Protein AF-A0A258M804-F1 (afdb_monomer)

Radius of gyration: 23.55 Å; Cα contacts (8 Å, |Δi|>4): 384; chains: 1; bounding box: 64×44×64 Å

Structure (mmCIF, N/CA/C/O backbone):
data_AF-A0A258M804-F1
#
_entry.id   AF-A0A258M804-F1
#
loop_
_atom_site.group_PDB
_atom_site.id
_atom_site.type_symbol
_atom_site.label_atom_id
_atom_site.label_alt_id
_atom_site.label_comp_id
_atom_site.label_asym_id
_atom_site.label_entity_id
_atom_site.label_seq_id
_atom_site.pdbx_PDB_ins_code
_atom_site.Cartn_x
_atom_site.Cartn_y
_atom_site.Cartn_z
_atom_site.occupancy
_atom_site.B_iso_or_equiv
_atom_site.auth_seq_id
_atom_site.auth_comp_id
_atom_site.auth_asym_id
_atom_site.auth_atom_id
_atom_site.pdbx_PDB_model_num
ATOM 1 N N . PRO A 1 1 ? 36.172 -17.011 -16.227 1.00 70.62 1 PRO A N 1
ATOM 2 C CA . PRO A 1 1 ? 35.802 -16.188 -17.405 1.00 70.62 1 PRO A CA 1
ATOM 3 C C . PRO A 1 1 ? 34.881 -16.950 -18.377 1.00 70.62 1 PRO A C 1
ATOM 5 O O . PRO A 1 1 ? 35.083 -18.141 -18.606 1.00 70.62 1 PRO A O 1
ATOM 8 N N . LEU A 1 2 ? 33.833 -16.292 -18.890 1.00 78.75 2 LEU A N 1
ATOM 9 C CA . LEU A 1 2 ? 32.865 -16.892 -19.831 1.00 78.75 2 LEU A CA 1
ATOM 10 C C . LEU A 1 2 ? 33.308 -16.763 -21.294 1.00 78.75 2 LEU A C 1
ATOM 12 O O . LEU A 1 2 ? 32.930 -17.583 -22.127 1.00 78.75 2 LEU A O 1
ATOM 16 N N . LEU A 1 3 ? 34.153 -15.772 -21.580 1.00 80.81 3 LEU A N 1
ATOM 17 C CA . LEU A 1 3 ? 34.817 -15.588 -22.860 1.00 80.81 3 LEU A CA 1
ATOM 18 C C . LEU A 1 3 ? 36.334 -15.568 -22.667 1.00 80.81 3 LEU A C 1
ATOM 20 O O . LEU A 1 3 ? 36.838 -15.046 -21.673 1.00 80.81 3 LEU A O 1
ATOM 24 N N . GLU A 1 4 ? 37.040 -16.116 -23.644 1.00 81.50 4 GLU A N 1
ATOM 25 C CA . GLU A 1 4 ? 38.475 -15.960 -23.841 1.00 81.50 4 GLU A CA 1
ATOM 26 C C . GLU A 1 4 ? 38.698 -15.051 -25.046 1.00 81.50 4 GLU A C 1
ATOM 28 O O . GLU A 1 4 ? 38.210 -15.317 -26.149 1.00 81.50 4 GLU A O 1
ATOM 33 N N . THR A 1 5 ? 39.421 -13.956 -24.831 1.00 73.31 5 THR A N 1
ATOM 34 C CA . THR A 1 5 ? 39.842 -13.056 -25.901 1.00 73.31 5 THR A CA 1
ATOM 35 C C . THR A 1 5 ? 41.160 -13.556 -26.485 1.00 73.31 5 THR A C 1
ATOM 37 O O . THR A 1 5 ? 42.104 -13.873 -25.761 1.00 73.31 5 THR A O 1
ATOM 40 N N . ARG A 1 6 ? 41.256 -13.629 -27.815 1.00 64.56 6 ARG A N 1
ATOM 41 C CA . ARG A 1 6 ? 42.550 -13.754 -28.497 1.00 64.56 6 ARG A CA 1
ATOM 42 C C . ARG A 1 6 ? 43.093 -12.362 -28.805 1.00 64.56 6 ARG A C 1
ATOM 44 O O . ARG A 1 6 ? 42.366 -11.533 -29.348 1.00 64.56 6 ARG A O 1
ATOM 51 N N . ALA A 1 7 ? 44.376 -12.128 -28.521 1.00 55.88 7 ALA A N 1
ATOM 52 C CA .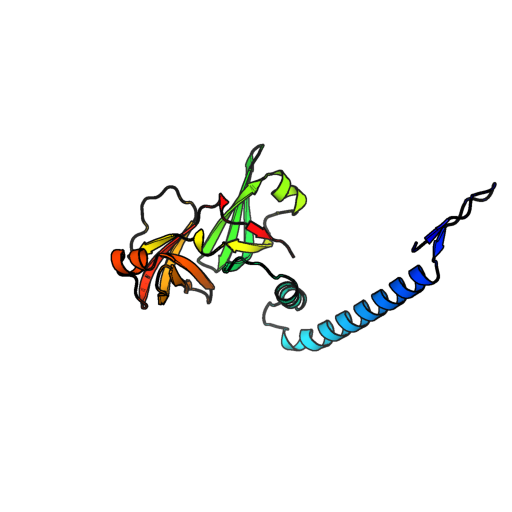 ALA A 1 7 ? 45.074 -10.931 -28.987 1.00 55.88 7 ALA A CA 1
ATOM 53 C C . ALA A 1 7 ? 44.998 -10.861 -30.526 1.00 55.88 7 ALA A C 1
ATOM 55 O O . ALA A 1 7 ? 45.346 -11.819 -31.220 1.00 55.88 7 ALA A O 1
ATOM 56 N N . GLY A 1 8 ? 44.460 -9.759 -31.051 1.00 55.19 8 GLY A N 1
ATOM 57 C CA . GLY A 1 8 ? 44.155 -9.602 -32.472 1.00 55.19 8 GLY A CA 1
ATOM 58 C C . GLY A 1 8 ? 45.381 -9.255 -33.312 1.00 55.19 8 GLY A C 1
ATOM 59 O O . GLY A 1 8 ? 46.036 -8.248 -33.066 1.00 55.19 8 GLY A O 1
ATOM 60 N N . GLY A 1 9 ? 45.658 -10.066 -34.337 1.00 65.62 9 GLY A N 1
ATOM 61 C CA . GLY A 1 9 ? 46.481 -9.668 -35.486 1.00 65.62 9 GLY A CA 1
ATOM 62 C C . GLY A 1 9 ? 45.644 -8.968 -36.570 1.00 65.62 9 GLY A C 1
ATOM 63 O O . GLY A 1 9 ? 44.465 -8.693 -36.356 1.00 65.62 9 GLY A O 1
ATOM 64 N N . LYS A 1 10 ? 46.225 -8.747 -37.763 1.00 51.91 10 LYS A N 1
ATOM 65 C CA . LYS A 1 10 ? 45.652 -8.011 -38.924 1.00 51.91 10 LYS A CA 1
ATOM 66 C C . LYS A 1 10 ? 44.220 -8.392 -39.378 1.00 51.91 10 LYS A C 1
ATOM 68 O O . LYS A 1 10 ? 43.669 -7.684 -40.209 1.00 51.91 10 LYS A O 1
ATOM 73 N N . ALA A 1 11 ? 43.618 -9.461 -38.850 1.00 52.88 11 ALA A N 1
ATOM 74 C CA . ALA A 1 11 ? 42.259 -9.923 -39.162 1.00 52.88 11 ALA A CA 1
ATOM 75 C C . ALA A 1 11 ? 41.252 -9.818 -37.986 1.00 52.88 11 ALA A C 1
ATOM 77 O O . ALA A 1 11 ? 40.152 -10.353 -38.080 1.00 52.88 11 ALA A O 1
ATOM 78 N N . GLY A 1 12 ? 41.603 -9.129 -36.892 1.00 51.53 12 GLY A N 1
ATOM 79 C CA . GLY A 1 12 ? 40.717 -8.897 -35.743 1.00 51.53 12 GLY A CA 1
ATOM 80 C C . GLY A 1 12 ? 40.843 -9.954 -34.637 1.00 51.53 12 GLY A C 1
ATOM 81 O O . GLY A 1 12 ? 40.970 -11.152 -34.889 1.00 51.53 12 GLY A O 1
ATOM 82 N N . GLY A 1 13 ? 40.846 -9.503 -33.379 1.00 56.16 13 GLY A N 1
ATOM 83 C CA . GLY A 1 13 ? 40.863 -10.374 -32.201 1.00 56.16 13 GLY A CA 1
ATOM 84 C C . GLY A 1 13 ? 39.464 -10.901 -31.903 1.00 56.16 13 GLY A C 1
ATOM 85 O O . GLY A 1 13 ? 38.594 -10.143 -31.491 1.00 56.16 13 GLY A O 1
ATOM 86 N N . GLY A 1 14 ? 39.232 -12.193 -32.136 1.00 74.38 14 GLY A N 1
ATOM 87 C CA . GLY A 1 14 ? 37.960 -12.842 -31.818 1.00 74.38 14 GLY A CA 1
ATOM 88 C C . GLY A 1 14 ? 37.870 -13.250 -30.346 1.00 74.38 14 GLY A C 1
ATOM 89 O O . GLY A 1 14 ? 38.854 -13.708 -29.760 1.00 74.38 14 GLY A O 1
ATOM 90 N N . ALA A 1 15 ? 36.676 -13.136 -29.768 1.00 76.75 15 ALA A N 1
ATOM 91 C CA . ALA A 1 15 ? 36.348 -13.743 -28.484 1.00 76.75 15 ALA A CA 1
ATOM 92 C C . ALA A 1 15 ? 35.692 -15.112 -28.718 1.00 76.75 15 ALA A C 1
ATOM 94 O O . ALA A 1 15 ? 34.815 -15.249 -29.572 1.00 76.75 15 ALA A O 1
ATOM 95 N N . ARG A 1 16 ? 36.122 -16.139 -27.982 1.00 81.69 16 ARG A N 1
ATOM 96 C CA . ARG A 1 16 ? 35.494 -17.468 -27.994 1.00 81.69 16 ARG A CA 1
ATOM 97 C C . ARG A 1 16 ? 34.898 -17.770 -26.632 1.00 81.69 16 ARG A C 1
ATOM 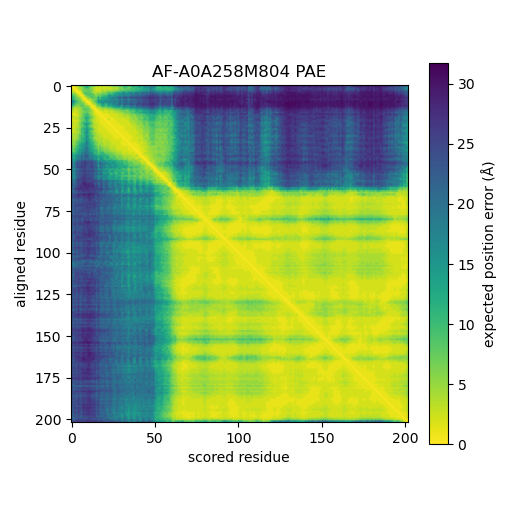99 O O . ARG A 1 16 ? 35.456 -17.392 -25.607 1.00 81.69 16 ARG A O 1
ATOM 106 N N . LEU A 1 17 ? 33.764 -18.463 -26.627 1.00 85.31 17 LEU A N 1
ATOM 107 C CA . LEU A 1 17 ? 33.172 -18.962 -25.392 1.00 85.31 17 LEU A CA 1
ATOM 108 C C . LEU A 1 17 ? 34.097 -19.995 -24.761 1.00 85.31 17 LEU A C 1
ATOM 110 O O . LEU A 1 17 ? 34.574 -20.910 -25.434 1.00 85.31 17 LEU A O 1
ATOM 114 N N . THR A 1 18 ? 34.306 -19.863 -23.458 1.00 90.12 18 THR A N 1
ATOM 115 C CA . THR A 1 18 ? 34.981 -20.904 -22.689 1.00 90.12 18 THR A CA 1
ATOM 116 C C . THR A 1 18 ? 34.044 -22.102 -22.517 1.00 90.12 18 THR A C 1
ATOM 118 O O . THR A 1 18 ? 32.820 -21.954 -22.625 1.00 90.12 18 THR A O 1
ATOM 121 N N . PRO A 1 19 ? 34.562 -23.290 -22.164 1.00 88.81 19 PRO A N 1
ATOM 122 C CA . PRO A 1 19 ? 33.718 -24.422 -21.781 1.00 88.81 19 PRO A CA 1
ATOM 123 C C . PRO A 1 19 ? 32.725 -24.072 -20.660 1.00 88.81 19 PRO A C 1
ATOM 125 O O . PRO A 1 19 ? 31.609 -24.581 -20.619 1.00 88.81 19 PRO A O 1
ATOM 128 N N . THR A 1 20 ? 33.102 -23.161 -19.758 1.00 86.50 20 THR A N 1
ATOM 129 C CA . THR A 1 20 ? 32.199 -22.625 -18.731 1.00 86.50 20 THR A CA 1
ATOM 130 C C . THR A 1 20 ? 31.109 -21.739 -19.340 1.00 86.50 20 THR A C 1
ATOM 132 O O . THR A 1 20 ? 29.948 -21.902 -18.978 1.00 86.50 20 THR A O 1
ATOM 135 N N . GLY A 1 21 ? 31.445 -20.867 -20.299 1.00 86.88 21 GLY A N 1
ATOM 136 C CA . GLY A 1 21 ? 30.467 -20.076 -21.057 1.00 86.88 21 GLY A CA 1
ATOM 137 C C . GLY A 1 21 ? 29.442 -20.943 -21.793 1.00 86.88 21 GLY A C 1
ATOM 138 O O . GLY A 1 21 ? 28.244 -20.688 -21.711 1.00 86.88 21 GLY A O 1
ATOM 139 N N . GLN A 1 22 ? 29.893 -22.029 -22.423 1.00 90.00 22 GLN A N 1
ATOM 140 C CA . GLN A 1 22 ? 29.010 -22.992 -23.088 1.00 90.00 22 GLN A CA 1
ATOM 141 C C . GLN A 1 22 ? 28.055 -23.690 -22.106 1.00 90.00 22 GLN A C 1
ATOM 143 O O . GLN A 1 22 ? 26.869 -23.823 -22.401 1.00 90.00 22 GLN A O 1
ATOM 148 N N . ARG A 1 23 ? 28.535 -24.092 -20.918 1.00 88.50 23 ARG A N 1
ATOM 149 C CA . ARG A 1 23 ? 27.677 -24.698 -19.881 1.00 88.50 23 ARG A CA 1
ATOM 150 C C . ARG A 1 23 ? 26.613 -23.735 -19.357 1.00 88.50 23 ARG A C 1
ATOM 152 O O . ARG A 1 23 ? 25.488 -24.167 -19.127 1.00 88.50 23 ARG A O 1
ATOM 159 N N . VAL A 1 24 ? 26.947 -22.455 -19.186 1.00 86.38 24 VAL A N 1
ATOM 160 C CA . VAL A 1 24 ? 25.985 -21.429 -18.747 1.00 86.38 24 VAL A CA 1
ATOM 161 C C . VAL A 1 24 ? 24.890 -21.229 -19.793 1.00 86.38 24 VAL A C 1
ATOM 163 O O . VAL A 1 24 ? 23.716 -21.242 -19.438 1.00 86.38 24 VAL A O 1
ATOM 166 N N . ILE A 1 25 ? 25.250 -21.130 -21.076 1.00 88.31 25 ILE A N 1
ATOM 167 C CA . ILE A 1 25 ? 24.271 -21.010 -22.168 1.00 88.31 25 ILE A CA 1
ATOM 168 C C . ILE A 1 25 ? 23.358 -22.239 -22.217 1.00 88.31 25 ILE A C 1
ATOM 170 O O . ILE A 1 25 ? 22.143 -22.095 -22.308 1.00 88.31 25 ILE A O 1
ATOM 174 N N . ALA A 1 26 ? 23.919 -23.446 -22.101 1.00 88.19 26 ALA A N 1
ATOM 175 C CA . ALA A 1 26 ? 23.130 -24.676 -22.096 1.00 88.19 26 ALA A CA 1
ATOM 176 C C . ALA A 1 26 ? 22.164 -24.748 -20.899 1.00 88.19 26 ALA A C 1
ATOM 178 O O . ALA A 1 26 ? 21.020 -25.174 -21.050 1.00 88.19 26 ALA A O 1
ATOM 179 N N . ALA A 1 27 ? 22.605 -24.313 -19.715 1.00 85.31 27 ALA A N 1
ATOM 180 C CA . ALA A 1 27 ? 21.751 -24.231 -18.534 1.00 85.31 27 ALA A CA 1
ATOM 181 C C . ALA A 1 27 ? 20.622 -23.201 -18.711 1.00 85.31 27 ALA A C 1
ATOM 183 O O . ALA A 1 27 ? 19.477 -23.500 -18.375 1.00 85.31 27 ALA A O 1
ATOM 184 N N . PHE A 1 28 ? 20.927 -22.030 -19.279 1.00 83.44 28 PHE A N 1
ATOM 185 C CA . PHE A 1 28 ? 19.943 -20.979 -19.538 1.00 83.44 28 PHE A CA 1
ATOM 186 C C . PHE A 1 28 ? 18.888 -21.425 -20.557 1.00 83.44 28 PHE A C 1
ATOM 188 O O . PHE A 1 28 ? 17.700 -21.377 -20.258 1.00 83.44 28 PHE A O 1
ATOM 195 N N . ALA A 1 29 ? 19.312 -21.990 -21.691 1.00 84.88 29 ALA A N 1
ATOM 196 C CA . ALA A 1 29 ? 18.404 -22.519 -22.710 1.00 84.88 29 ALA A CA 1
ATOM 197 C C . ALA A 1 29 ? 17.482 -23.623 -22.157 1.00 84.88 29 ALA A C 1
ATOM 199 O O . ALA A 1 29 ? 16.308 -23.719 -22.520 1.00 84.88 29 ALA A O 1
ATOM 200 N N . ARG A 1 30 ? 17.993 -24.456 -21.239 1.00 87.62 30 ARG A N 1
ATOM 201 C CA . ARG A 1 30 ? 17.180 -25.476 -20.567 1.00 87.62 30 ARG A CA 1
ATOM 202 C C . ARG A 1 30 ? 16.132 -24.841 -19.656 1.00 87.62 30 ARG A C 1
ATOM 204 O O . ARG A 1 30 ? 14.975 -25.249 -19.712 1.00 87.62 30 ARG A O 1
ATOM 211 N N . LEU A 1 31 ? 16.511 -23.838 -18.866 1.00 83.44 31 LEU A N 1
ATOM 212 C CA . LEU A 1 31 ? 15.582 -23.104 -18.009 1.00 83.44 31 LEU A CA 1
ATOM 213 C C . LEU A 1 31 ? 14.480 -22.409 -18.826 1.00 83.44 31 LEU A C 1
ATOM 215 O O . LEU A 1 31 ? 13.307 -22.557 -18.489 1.00 83.44 31 LEU A O 1
ATOM 219 N N . GLU A 1 32 ? 14.832 -21.741 -19.930 1.00 77.56 32 GLU A N 1
ATOM 220 C CA . GLU A 1 32 ? 13.865 -21.117 -20.848 1.00 77.56 32 GLU A CA 1
ATOM 221 C C . GLU A 1 32 ? 12.857 -22.135 -21.391 1.00 77.56 32 GLU A C 1
ATOM 223 O O . GLU A 1 32 ? 11.652 -21.878 -21.411 1.00 77.56 32 GLU A O 1
ATOM 228 N N . SER A 1 33 ? 13.332 -23.320 -21.789 1.00 86.00 33 SER A N 1
ATOM 229 C CA . SER A 1 33 ? 12.464 -24.367 -22.331 1.00 86.00 33 SER A CA 1
ATOM 230 C C . SER A 1 33 ? 11.455 -24.896 -21.305 1.00 86.00 33 SER A C 1
ATOM 232 O O . SER A 1 33 ? 10.294 -25.135 -21.649 1.00 86.00 33 SER A O 1
ATOM 234 N N . GLU A 1 34 ? 11.873 -25.025 -20.042 1.00 84.75 34 GLU A N 1
ATOM 235 C CA . GLU A 1 34 ? 11.020 -25.497 -18.950 1.00 84.75 34 GLU A CA 1
ATOM 236 C C . GLU A 1 34 ? 10.020 -24.418 -18.521 1.00 84.75 34 GLU A C 1
ATOM 238 O O . GLU A 1 34 ? 8.834 -24.710 -18.369 1.00 84.75 34 GLU A O 1
ATOM 243 N N . MET A 1 35 ? 10.450 -23.154 -18.422 1.00 74.81 35 MET A N 1
ATOM 244 C CA . MET A 1 35 ? 9.547 -22.027 -18.157 1.00 74.81 35 MET A CA 1
ATOM 245 C C . MET A 1 35 ? 8.486 -21.894 -19.253 1.00 74.81 35 MET A C 1
ATOM 247 O O . MET A 1 35 ? 7.299 -21.801 -18.949 1.00 74.81 35 MET A O 1
ATOM 251 N N . ALA A 1 36 ? 8.879 -21.964 -20.529 1.00 79.75 36 ALA A N 1
ATOM 252 C CA . ALA A 1 36 ? 7.942 -21.892 -21.649 1.00 79.75 36 ALA A CA 1
ATOM 253 C C . ALA A 1 36 ? 6.938 -23.057 -21.649 1.00 79.75 36 ALA A C 1
ATOM 255 O O . ALA A 1 36 ? 5.790 -22.897 -22.064 1.00 79.75 36 ALA A O 1
ATOM 256 N N . ARG A 1 37 ? 7.358 -24.242 -21.191 1.00 83.94 37 ARG A N 1
ATOM 257 C CA . ARG A 1 37 ? 6.475 -25.405 -21.051 1.00 83.94 37 ARG A CA 1
ATOM 258 C C . ARG A 1 37 ? 5.464 -25.213 -19.923 1.00 83.94 37 ARG A C 1
ATOM 260 O O . ARG A 1 37 ? 4.292 -25.505 -20.134 1.00 83.94 37 ARG A O 1
ATOM 267 N N . LEU A 1 38 ? 5.908 -24.701 -18.776 1.00 80.50 38 LEU A N 1
ATOM 268 C CA . LEU A 1 38 ? 5.050 -24.361 -17.641 1.00 80.50 38 LEU A CA 1
ATOM 269 C C . LEU A 1 38 ? 4.006 -23.309 -18.017 1.00 80.50 38 LEU A C 1
ATOM 271 O O . LEU A 1 38 ? 2.826 -23.530 -17.775 1.00 80.50 38 LEU A O 1
ATOM 275 N N . VAL A 1 39 ? 4.412 -22.215 -18.669 1.00 77.00 39 VAL A N 1
ATOM 276 C CA . VAL A 1 39 ? 3.481 -21.159 -19.104 1.00 77.00 39 VAL A CA 1
ATOM 277 C C . VAL A 1 39 ? 2.392 -21.734 -20.009 1.00 77.00 39 VAL A C 1
ATOM 279 O O . VAL A 1 39 ? 1.215 -21.580 -19.700 1.00 77.00 39 VAL A O 1
ATOM 282 N N . ARG A 1 40 ? 2.765 -22.487 -21.055 1.00 80.56 40 ARG A N 1
ATOM 283 C CA . ARG A 1 40 ? 1.795 -23.118 -21.971 1.00 80.56 40 ARG A CA 1
ATOM 284 C C . ARG A 1 40 ? 0.858 -24.116 -21.291 1.00 80.56 40 ARG A C 1
ATOM 286 O O . ARG A 1 40 ? -0.233 -24.349 -21.795 1.00 80.56 40 ARG A O 1
ATOM 293 N N . ALA A 1 41 ? 1.290 -24.747 -20.201 1.00 80.06 41 ALA A N 1
ATOM 294 C CA . ALA A 1 41 ? 0.462 -25.703 -19.473 1.00 80.06 41 ALA A CA 1
ATOM 295 C C . ALA A 1 41 ? -0.622 -25.015 -18.629 1.00 80.06 41 ALA A C 1
ATOM 297 O O . ALA A 1 41 ? -1.683 -25.595 -18.442 1.00 80.06 41 ALA A O 1
ATOM 298 N N . VAL A 1 42 ? -0.360 -23.801 -18.134 1.00 76.88 42 VAL A N 1
ATOM 299 C CA . VAL A 1 42 ? -1.266 -23.064 -17.232 1.00 76.88 42 VAL A CA 1
ATOM 300 C C . VAL A 1 42 ? -2.118 -22.030 -17.988 1.00 76.88 42 VAL A C 1
ATOM 302 O O . VAL A 1 42 ? -3.209 -21.680 -17.552 1.00 76.88 42 VAL A O 1
ATOM 305 N N . GLU A 1 43 ? -1.656 -21.558 -19.148 1.00 73.94 43 GLU A N 1
ATOM 306 C CA . GLU A 1 43 ? -2.354 -20.582 -19.996 1.00 73.94 43 GLU A CA 1
ATOM 307 C C . GLU A 1 43 ? -3.822 -20.942 -20.335 1.00 73.94 43 GLU A C 1
ATOM 309 O O . GLU A 1 43 ? -4.663 -20.046 -20.242 1.00 73.94 43 GLU A O 1
ATOM 314 N N . PRO A 1 44 ? -4.192 -22.206 -20.646 1.00 76.31 44 PRO A N 1
ATOM 315 C CA . PRO A 1 44 ? -5.581 -22.572 -20.943 1.00 76.31 44 PRO A CA 1
ATOM 316 C C . PRO A 1 44 ? -6.528 -22.391 -19.752 1.00 76.31 44 PRO A C 1
ATOM 318 O O . PRO A 1 44 ? -7.663 -21.962 -19.937 1.00 76.31 44 PRO A O 1
ATOM 321 N N . ASP A 1 45 ? -6.050 -22.674 -18.539 1.00 73.75 45 ASP A N 1
ATOM 322 C CA . ASP A 1 45 ? -6.847 -22.590 -17.309 1.00 73.75 45 ASP A CA 1
ATOM 323 C C . ASP A 1 45 ? -7.011 -21.139 -16.830 1.00 73.75 45 ASP A C 1
ATOM 325 O O . ASP A 1 45 ? -7.946 -20.809 -16.101 1.00 73.75 45 ASP A O 1
ATOM 329 N N . LEU A 1 46 ? -6.104 -20.253 -17.248 1.00 67.00 46 LEU A N 1
ATOM 330 C CA . LEU A 1 46 ? -6.148 -18.820 -16.951 1.00 67.00 46 LEU A CA 1
ATOM 331 C C . LEU A 1 46 ? -6.907 -18.014 -18.011 1.00 67.00 46 LEU A C 1
ATOM 333 O O . LEU A 1 46 ? -7.284 -16.862 -17.754 1.00 67.00 46 LEU A O 1
ATOM 337 N N . ALA A 1 47 ? -7.155 -18.595 -19.185 1.00 62.38 47 ALA A N 1
ATOM 338 C CA . ALA A 1 47 ? -7.891 -17.947 -20.258 1.00 62.38 47 ALA A CA 1
ATOM 339 C C . ALA A 1 47 ? -9.298 -17.537 -19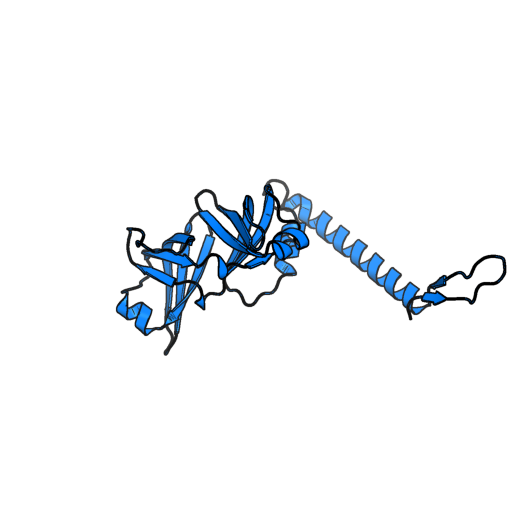.779 1.00 62.38 47 ALA A C 1
ATOM 341 O O . ALA A 1 47 ? -10.090 -18.354 -19.321 1.00 62.38 47 ALA A O 1
ATOM 342 N N . GLY A 1 48 ? -9.608 -16.240 -19.871 1.00 62.50 48 GLY A N 1
ATOM 343 C CA . GLY A 1 48 ? -10.894 -15.670 -19.438 1.00 62.50 48 GLY A CA 1
ATOM 344 C C . GLY A 1 48 ? -10.912 -15.078 -18.024 1.00 62.50 48 GLY A C 1
ATOM 345 O O . GLY A 1 48 ? -11.870 -14.397 -17.675 1.00 62.50 48 GLY A O 1
ATOM 346 N N . THR A 1 49 ? -9.848 -15.252 -17.233 1.00 62.72 49 THR A N 1
ATOM 347 C CA . THR A 1 49 ? -9.734 -14.646 -15.888 1.00 62.72 49 THR A CA 1
ATOM 348 C C . THR A 1 49 ? -9.140 -13.232 -15.898 1.00 62.72 49 THR A C 1
ATOM 350 O O . THR A 1 49 ? -9.180 -12.538 -14.886 1.00 62.72 49 THR A O 1
ATOM 353 N N . GLY A 1 50 ? -8.558 -12.801 -17.025 1.00 63.19 50 GLY A N 1
ATOM 354 C CA . GLY A 1 50 ? -7.796 -11.549 -17.124 1.00 63.19 50 GLY A CA 1
ATOM 355 C C . GLY A 1 50 ? -6.411 -11.604 -16.463 1.00 63.19 50 GLY A C 1
ATOM 356 O O . GLY A 1 50 ? -5.703 -10.601 -16.442 1.00 63.19 50 GLY A O 1
ATOM 357 N N . ILE A 1 51 ? -6.002 -12.764 -15.936 1.00 61.69 51 ILE A N 1
ATOM 358 C CA . ILE A 1 51 ? -4.721 -12.955 -15.254 1.00 61.69 51 ILE A CA 1
ATOM 359 C C . ILE A 1 51 ? -3.695 -13.497 -16.253 1.00 61.69 51 ILE A C 1
ATOM 361 O O . ILE A 1 51 ? -3.822 -14.616 -16.746 1.00 61.69 51 ILE A O 1
ATOM 365 N N . SER A 1 52 ? -2.645 -12.721 -16.528 1.00 65.44 52 SER A N 1
ATOM 366 C CA . SER A 1 52 ? -1.498 -13.217 -17.296 1.00 65.44 52 SER A CA 1
ATOM 367 C C . SER A 1 52 ? -0.694 -14.227 -16.461 1.00 65.44 52 SER A C 1
ATOM 369 O O . SER A 1 52 ? -0.380 -13.927 -15.303 1.00 65.44 52 SER A O 1
ATOM 371 N N . PRO A 1 53 ? -0.279 -15.380 -17.023 1.00 62.34 53 PRO A N 1
ATOM 372 C CA . PRO A 1 53 ? 0.617 -16.321 -16.349 1.00 62.34 53 PRO A CA 1
ATOM 373 C C . PRO A 1 53 ? 1.905 -15.659 -15.832 1.00 62.34 53 PRO A C 1
ATOM 375 O O . PRO A 1 53 ? 2.406 -16.015 -14.767 1.00 62.34 53 PRO A O 1
ATOM 378 N N . LEU A 1 54 ? 2.412 -14.642 -16.538 1.00 60.91 54 LEU A N 1
ATOM 379 C CA . LEU A 1 54 ? 3.594 -13.882 -16.121 1.00 60.91 54 LEU A CA 1
ATOM 380 C C . LEU A 1 54 ? 3.346 -13.074 -14.835 1.00 60.91 54 LEU A C 1
ATOM 382 O O . LEU A 1 54 ? 4.218 -13.030 -13.969 1.00 60.91 54 LEU A O 1
ATOM 386 N N . ASN A 1 55 ? 2.137 -12.533 -14.647 1.00 61.28 55 ASN A N 1
ATOM 387 C CA . ASN A 1 55 ? 1.761 -11.792 -13.434 1.00 61.28 55 ASN A CA 1
ATOM 388 C C . ASN A 1 55 ? 1.642 -12.718 -12.207 1.00 61.28 55 ASN A C 1
ATOM 390 O O . ASN A 1 55 ? 1.827 -12.288 -11.067 1.00 61.28 55 ASN A O 1
ATOM 394 N N . LEU A 1 56 ? 1.345 -14.006 -12.417 1.00 62.34 56 LEU A N 1
ATOM 395 C CA . LEU A 1 56 ? 1.392 -15.017 -11.353 1.00 62.34 56 LEU A CA 1
ATOM 396 C C . LEU A 1 56 ? 2.834 -15.365 -10.978 1.00 62.34 56 LEU A C 1
ATOM 398 O O . LEU A 1 56 ? 3.149 -15.502 -9.795 1.00 62.34 56 LEU A O 1
ATOM 402 N N . MET A 1 57 ? 3.722 -15.458 -11.972 1.00 60.84 57 MET A N 1
ATOM 403 C CA . MET A 1 57 ? 5.144 -15.717 -11.743 1.00 60.84 57 MET A CA 1
ATOM 404 C C . MET A 1 57 ? 5.830 -14.568 -10.996 1.00 60.84 57 MET A C 1
ATOM 406 O O . MET A 1 57 ? 6.623 -14.832 -10.091 1.00 60.84 57 MET A O 1
ATOM 410 N N . SER A 1 58 ? 5.498 -13.307 -11.296 1.00 56.06 58 SER A N 1
ATOM 411 C CA . SER A 1 58 ? 6.063 -12.156 -10.574 1.00 56.06 58 SER A CA 1
ATOM 412 C C . SER A 1 58 ? 5.674 -12.147 -9.091 1.00 56.06 58 SER A C 1
ATOM 414 O O . SER A 1 58 ? 6.513 -11.878 -8.230 1.00 56.06 58 SER A O 1
ATOM 416 N N . GLY A 1 59 ? 4.450 -12.583 -8.761 1.00 56.66 59 GLY A N 1
ATOM 417 C CA . GLY A 1 59 ? 4.018 -12.790 -7.371 1.00 56.66 59 GLY A CA 1
ATOM 418 C C . GLY A 1 59 ? 4.821 -13.868 -6.630 1.00 56.66 59 GLY A C 1
ATOM 419 O O . GLY A 1 59 ? 4.922 -13.828 -5.407 1.00 56.66 59 GLY A O 1
ATOM 420 N N . PHE A 1 60 ? 5.424 -14.806 -7.365 1.00 54.69 60 PHE A N 1
ATOM 421 C CA . PHE A 1 60 ? 6.276 -15.866 -6.822 1.00 54.69 60 PHE A CA 1
ATOM 422 C C . PHE A 1 60 ? 7.737 -15.426 -6.632 1.00 54.69 60 PHE A C 1
ATOM 424 O O . PHE A 1 60 ? 8.430 -15.924 -5.741 1.00 54.69 60 PHE A O 1
ATOM 431 N N . LEU A 1 61 ? 8.213 -14.505 -7.474 1.00 59.59 61 LEU A N 1
ATOM 432 C CA . LEU A 1 61 ? 9.599 -14.027 -7.477 1.00 59.59 61 LEU A CA 1
ATOM 433 C C . LEU A 1 61 ? 9.824 -12.852 -6.518 1.00 59.59 61 LEU A C 1
ATOM 435 O O . LEU A 1 61 ? 10.935 -12.676 -6.016 1.00 59.59 61 LEU A O 1
ATOM 439 N N . MET A 1 62 ? 8.780 -12.079 -6.211 1.00 64.75 62 MET A N 1
ATOM 440 C CA . MET A 1 62 ? 8.896 -10.913 -5.346 1.00 64.75 62 MET A CA 1
ATOM 441 C C . MET A 1 62 ? 8.637 -11.258 -3.872 1.00 64.75 62 MET A C 1
ATOM 443 O O . MET A 1 62 ? 7.505 -11.460 -3.439 1.00 64.75 62 MET A O 1
ATOM 447 N N . LYS A 1 63 ? 9.703 -11.272 -3.065 1.00 69.69 63 LYS A N 1
ATOM 448 C CA . LYS A 1 63 ? 9.617 -11.368 -1.599 1.00 69.69 63 LYS A CA 1
ATOM 449 C C . LYS A 1 63 ? 10.015 -10.037 -0.983 1.00 69.69 63 LYS A C 1
ATOM 451 O O . LYS A 1 63 ? 11.152 -9.601 -1.137 1.00 69.69 63 LYS A O 1
ATOM 456 N N . THR A 1 64 ? 9.101 -9.406 -0.254 1.00 82.06 64 THR A N 1
ATOM 457 C CA . THR A 1 64 ? 9.386 -8.163 0.472 1.00 82.06 64 THR A CA 1
ATOM 458 C C . THR A 1 64 ? 8.991 -8.286 1.938 1.00 82.06 64 THR A C 1
ATOM 460 O O . THR A 1 64 ? 8.195 -9.143 2.313 1.00 82.06 64 THR A O 1
ATOM 463 N N . SER A 1 65 ? 9.555 -7.420 2.783 1.00 83.69 65 SER A N 1
ATOM 464 C CA . SER A 1 65 ? 9.129 -7.306 4.186 1.00 83.69 65 SER A CA 1
ATOM 465 C C . SER A 1 65 ? 7.902 -6.405 4.372 1.00 83.69 65 SER A C 1
ATOM 467 O O . SER A 1 65 ? 7.430 -6.236 5.501 1.00 83.69 65 SER A O 1
ATOM 469 N N . ALA A 1 66 ? 7.409 -5.781 3.297 1.00 85.25 66 ALA A N 1
ATOM 470 C CA . ALA A 1 66 ? 6.173 -5.021 3.334 1.00 85.25 66 ALA A CA 1
ATOM 471 C C . ALA A 1 66 ? 5.004 -6.006 3.425 1.00 85.25 66 ALA A C 1
ATOM 473 O O . ALA A 1 66 ? 4.907 -6.953 2.650 1.00 85.25 66 ALA A O 1
ATOM 474 N N . ARG A 1 67 ? 4.126 -5.795 4.408 1.00 89.50 67 ARG A N 1
ATOM 475 C CA . ARG A 1 67 ? 2.932 -6.632 4.597 1.00 89.50 67 ARG A CA 1
ATOM 476 C C . ARG A 1 67 ? 1.846 -6.324 3.577 1.00 89.50 67 ARG A C 1
ATOM 478 O O . ARG A 1 67 ? 1.023 -7.184 3.297 1.00 89.50 67 ARG A O 1
ATOM 485 N N . ASN A 1 68 ? 1.869 -5.113 3.032 1.00 94.12 68 ASN A N 1
ATOM 486 C CA . ASN A 1 68 ? 0.920 -4.663 2.036 1.00 94.12 68 ASN A CA 1
ATOM 487 C C . ASN A 1 68 ? 1.616 -4.668 0.683 1.00 94.12 68 ASN A C 1
ATOM 489 O O . ASN A 1 68 ? 2.587 -3.935 0.499 1.00 94.12 68 ASN A O 1
ATOM 493 N N . ALA A 1 69 ? 1.116 -5.499 -0.225 1.00 93.44 69 ALA A N 1
ATOM 494 C CA . ALA A 1 69 ? 1.518 -5.552 -1.621 1.00 93.44 69 ALA A CA 1
ATOM 495 C C . ALA A 1 69 ? 0.243 -5.574 -2.468 1.00 93.44 69 ALA A C 1
ATOM 497 O O . ALA A 1 69 ? -0.431 -6.599 -2.571 1.00 93.44 69 ALA A O 1
ATOM 498 N N . LEU A 1 70 ? -0.127 -4.415 -3.007 1.00 93.12 70 LEU A N 1
ATOM 499 C CA . LEU A 1 70 ? -1.372 -4.219 -3.741 1.00 93.12 70 LEU A CA 1
ATOM 500 C C . LEU A 1 70 ? -1.038 -3.972 -5.206 1.00 93.12 70 LEU A C 1
ATOM 502 O O . LEU A 1 70 ? -0.387 -2.987 -5.544 1.00 93.12 70 LEU A O 1
ATOM 506 N N . ARG A 1 71 ? -1.472 -4.882 -6.076 1.00 92.25 71 ARG A N 1
ATOM 507 C CA . ARG A 1 71 ? -1.350 -4.702 -7.524 1.00 92.25 71 ARG A CA 1
ATOM 508 C C . ARG A 1 71 ? -2.350 -3.660 -8.001 1.00 92.25 71 ARG A C 1
ATOM 510 O O . ARG A 1 71 ? -3.481 -3.628 -7.514 1.00 92.25 71 ARG A O 1
ATOM 517 N N . GLY A 1 72 ? -1.931 -2.853 -8.960 1.00 93.69 72 GLY A N 1
ATOM 518 C CA . GLY A 1 72 ? -2.792 -1.886 -9.611 1.00 93.69 72 GLY A CA 1
ATOM 519 C C . GLY A 1 72 ? -2.156 -1.293 -10.855 1.00 93.69 72 GLY A C 1
ATOM 520 O O . GLY A 1 72 ? -1.000 -1.556 -11.179 1.00 93.69 72 GLY A O 1
ATOM 521 N N . THR 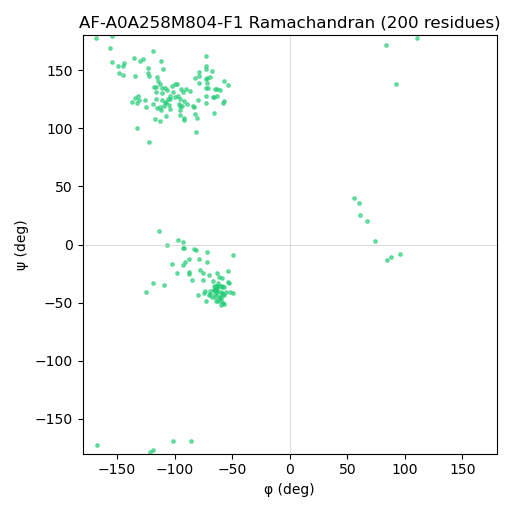A 1 73 ? -2.918 -0.437 -11.516 1.00 96.50 73 THR A N 1
ATOM 522 C CA . THR A 1 73 ? -2.492 0.240 -12.739 1.00 96.50 73 THR A CA 1
ATOM 523 C C . THR A 1 73 ? -2.231 1.708 -12.437 1.00 96.50 73 THR A C 1
ATOM 525 O O . THR A 1 73 ? -3.028 2.377 -11.771 1.00 96.50 73 THR A O 1
ATOM 528 N N . ILE A 1 74 ? -1.121 2.242 -12.938 1.00 98.31 74 ILE A N 1
ATOM 529 C CA . ILE A 1 74 ? -0.829 3.672 -12.858 1.00 98.31 74 ILE A CA 1
ATOM 530 C C . ILE A 1 74 ? -1.847 4.420 -13.721 1.00 98.31 74 ILE A C 1
ATOM 532 O O . ILE A 1 74 ? -2.014 4.122 -14.899 1.00 98.31 74 ILE A O 1
ATOM 536 N N . THR A 1 75 ? -2.527 5.406 -13.151 1.00 98.25 75 THR A N 1
ATOM 537 C CA . THR A 1 75 ? -3.575 6.180 -13.841 1.00 98.25 75 THR A CA 1
ATOM 538 C C . THR A 1 75 ? -3.137 7.604 -14.147 1.00 98.25 75 THR A C 1
ATOM 540 O O . THR A 1 75 ? -3.482 8.141 -15.197 1.00 98.25 75 THR A O 1
ATOM 543 N N . HIS A 1 76 ? -2.348 8.206 -13.260 1.00 98.25 76 HIS A N 1
ATOM 544 C CA . HIS A 1 76 ? -1.885 9.579 -13.390 1.00 98.25 76 HIS A CA 1
ATOM 545 C C . HIS A 1 76 ? -0.498 9.748 -12.770 1.00 98.25 76 HIS A C 1
ATOM 547 O O . HIS A 1 76 ? -0.171 9.074 -11.792 1.00 98.25 76 HIS A O 1
ATOM 553 N N . ILE A 1 77 ? 0.306 10.643 -13.346 1.00 98.19 77 ILE A N 1
ATOM 554 C CA . ILE A 1 77 ? 1.605 11.051 -12.810 1.00 98.19 77 ILE A CA 1
ATOM 555 C C . ILE A 1 77 ? 1.713 12.569 -12.941 1.00 98.19 77 ILE A C 1
ATOM 557 O O . ILE A 1 77 ? 1.654 13.095 -14.053 1.00 98.19 77 ILE A O 1
ATOM 561 N N . GLU A 1 78 ? 1.928 13.246 -11.820 1.00 97.62 78 GLU A N 1
ATOM 562 C CA . GLU A 1 78 ? 2.308 14.656 -11.762 1.00 97.62 78 GLU A CA 1
ATOM 563 C C . GLU A 1 78 ? 3.754 14.740 -11.268 1.00 97.62 78 GLU A C 1
ATOM 565 O O . GLU A 1 78 ? 4.137 14.021 -10.351 1.00 97.62 78 GLU A O 1
ATOM 570 N N . SER A 1 79 ? 4.606 15.558 -11.888 1.00 96.50 79 SER A N 1
ATOM 571 C CA . SER A 1 79 ? 6.021 15.609 -11.501 1.00 96.50 79 SER A CA 1
ATOM 572 C C . SER A 1 79 ? 6.620 17.005 -11.609 1.00 96.50 79 SER A C 1
ATOM 574 O O . SER A 1 79 ? 6.330 17.745 -12.547 1.00 96.50 79 SER A O 1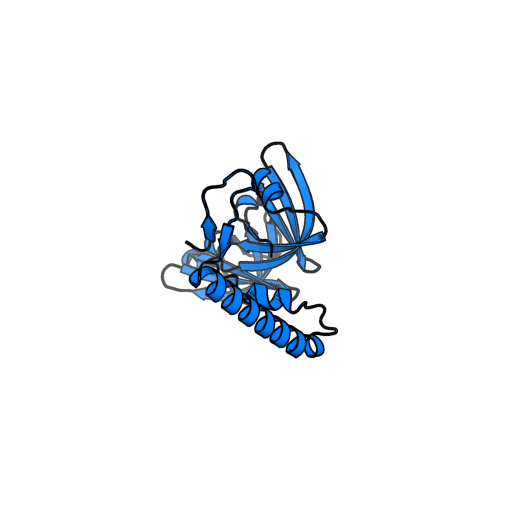
ATOM 576 N N . ASP A 1 80 ? 7.542 17.315 -10.700 1.00 94.75 80 ASP A N 1
ATOM 577 C CA . ASP A 1 80 ? 8.376 18.522 -10.681 1.00 94.75 80 ASP A CA 1
ATOM 578 C C . ASP A 1 80 ? 9.862 18.149 -10.768 1.00 94.75 80 ASP A C 1
ATOM 580 O O . ASP A 1 80 ? 10.184 16.976 -10.914 1.00 94.75 80 ASP A O 1
ATOM 584 N N . ALA A 1 81 ? 10.795 19.099 -10.707 1.00 93.94 81 ALA A N 1
ATOM 585 C CA . ALA A 1 81 ? 12.222 18.821 -10.906 1.00 93.94 81 ALA A CA 1
ATOM 586 C C . ALA A 1 81 ? 12.812 17.708 -10.006 1.00 93.94 81 ALA A C 1
ATOM 588 O O . ALA A 1 81 ? 13.815 17.109 -10.392 1.00 93.94 81 ALA A O 1
ATOM 589 N N . LEU A 1 82 ? 12.210 17.408 -8.851 1.00 95.06 82 LEU A N 1
ATOM 590 C CA . LEU A 1 82 ? 12.761 16.488 -7.851 1.00 95.06 82 LEU A CA 1
ATOM 591 C C . LEU A 1 82 ? 11.867 15.271 -7.592 1.00 95.06 82 LEU A C 1
ATOM 593 O O . LEU A 1 82 ? 12.367 14.175 -7.329 1.00 95.06 82 LEU A O 1
ATOM 597 N N . THR A 1 83 ? 10.554 15.444 -7.676 1.00 97.06 83 THR A N 1
ATOM 598 C CA . THR A 1 83 ? 9.561 14.483 -7.203 1.00 97.06 83 THR A CA 1
ATOM 599 C C . THR A 1 83 ? 8.513 14.179 -8.262 1.00 97.06 83 THR A C 1
ATOM 601 O O . THR A 1 83 ? 8.293 14.941 -9.207 1.00 97.06 83 THR A O 1
ATOM 604 N N . ALA A 1 84 ? 7.877 13.026 -8.108 1.00 97.94 84 ALA A N 1
ATOM 605 C CA . ALA A 1 84 ? 6.722 12.620 -8.879 1.00 97.94 84 ALA A CA 1
ATOM 606 C C . ALA A 1 84 ? 5.662 12.037 -7.941 1.00 97.94 84 ALA A C 1
ATOM 608 O O . ALA A 1 84 ? 5.938 11.112 -7.174 1.00 97.94 84 ALA A O 1
ATOM 609 N N . GLU A 1 85 ? 4.454 12.579 -8.017 1.00 98.25 85 GLU A N 1
ATOM 610 C CA . GLU A 1 85 ? 3.256 12.022 -7.411 1.00 98.25 85 GLU A CA 1
ATOM 611 C C . GLU A 1 85 ? 2.603 11.067 -8.419 1.00 98.25 85 GLU A C 1
ATOM 613 O O . GLU A 1 85 ? 2.269 11.443 -9.543 1.00 98.25 85 GLU A O 1
ATOM 618 N N . VAL A 1 86 ? 2.450 9.804 -8.032 1.00 98.56 86 VAL A N 1
ATOM 619 C CA . VAL A 1 86 ? 1.968 8.721 -8.891 1.00 98.56 86 VAL A CA 1
ATOM 620 C C . VAL A 1 86 ? 0.677 8.163 -8.308 1.00 98.56 86 VAL A C 1
ATOM 622 O O . VAL A 1 86 ? 0.655 7.669 -7.183 1.00 98.56 86 VAL A O 1
ATOM 625 N N . SER A 1 87 ? -0.398 8.211 -9.091 1.00 98.56 87 SER A N 1
ATOM 626 C CA . SER A 1 87 ? -1.703 7.649 -8.735 1.00 98.56 87 SER A CA 1
ATOM 627 C C . SER A 1 87 ? -1.841 6.225 -9.264 1.00 98.56 87 SER A C 1
ATOM 629 O O . SER A 1 87 ? -1.829 6.009 -10.478 1.00 98.56 87 SER A O 1
ATOM 631 N N . VAL A 1 88 ? -2.033 5.253 -8.373 1.00 98.25 88 VAL A N 1
ATOM 632 C CA . VAL A 1 88 ? -2.192 3.832 -8.713 1.00 98.25 88 VAL A CA 1
ATOM 633 C C . VAL A 1 88 ? -3.587 3.354 -8.330 1.00 98.25 88 VAL A C 1
ATOM 635 O O . VAL A 1 88 ? -3.947 3.349 -7.154 1.00 98.25 88 VAL A O 1
ATOM 638 N N . LYS A 1 89 ? -4.381 2.927 -9.314 1.00 97.44 89 LYS A N 1
ATOM 639 C CA . LYS A 1 89 ? -5.706 2.342 -9.087 1.00 97.44 89 LYS A CA 1
ATOM 640 C C . LYS A 1 89 ? -5.546 0.861 -8.734 1.00 97.44 89 LYS A C 1
ATOM 642 O O . LYS A 1 89 ? -5.135 0.077 -9.584 1.00 97.44 89 LYS A O 1
ATOM 647 N N . VAL A 1 90 ? -5.858 0.484 -7.491 1.00 94.94 90 VAL A N 1
ATOM 648 C CA . VAL A 1 90 ? -5.705 -0.897 -6.969 1.00 94.94 90 VAL A CA 1
ATOM 649 C C . VAL A 1 90 ? -7.030 -1.670 -6.891 1.00 94.94 90 VAL A C 1
ATOM 651 O O . VAL A 1 90 ? -7.040 -2.897 -6.774 1.00 94.94 90 VAL A O 1
ATOM 654 N N . SER A 1 91 ? -8.157 -0.960 -6.952 1.00 92.69 91 SER A N 1
ATOM 655 C CA . SER A 1 91 ? -9.514 -1.495 -7.121 1.00 92.69 91 SER A CA 1
ATOM 656 C C . SER A 1 91 ? -10.401 -0.422 -7.764 1.00 92.69 91 SER A C 1
ATOM 658 O O . SER A 1 91 ? -9.925 0.682 -8.035 1.00 92.69 91 SER A O 1
ATOM 660 N N . ASP A 1 92 ? -11.677 -0.713 -8.023 1.00 90.19 92 ASP A N 1
ATOM 661 C CA . ASP A 1 92 ? -12.586 0.268 -8.630 1.00 90.19 92 ASP A CA 1
ATOM 662 C C . ASP A 1 92 ? -12.774 1.538 -7.804 1.00 90.19 92 ASP A C 1
ATOM 664 O O . ASP A 1 92 ? -12.781 2.628 -8.375 1.00 90.19 92 ASP A O 1
ATOM 668 N N . ASP A 1 93 ? -12.785 1.396 -6.481 1.00 89.19 93 ASP A N 1
ATOM 669 C CA . ASP A 1 93 ? -13.039 2.492 -5.547 1.00 89.19 93 ASP A CA 1
ATOM 670 C C . ASP A 1 93 ? -11.777 2.964 -4.808 1.00 89.19 93 ASP A C 1
ATOM 672 O O . ASP A 1 93 ? -11.843 3.858 -3.966 1.00 89.19 93 ASP A O 1
ATOM 676 N N . THR A 1 94 ? -10.613 2.354 -5.066 1.00 94.12 94 THR A N 1
ATOM 677 C CA . THR A 1 94 ? -9.375 2.639 -4.324 1.00 94.12 94 THR A CA 1
ATOM 678 C C . THR A 1 94 ? -8.236 3.047 -5.250 1.00 94.12 94 THR A C 1
ATOM 680 O O . THR A 1 94 ? -7.742 2.262 -6.066 1.00 94.12 94 THR A O 1
ATOM 683 N N . VAL A 1 95 ? -7.762 4.275 -5.046 1.00 97.06 95 VAL A N 1
ATOM 684 C CA . VAL A 1 95 ? -6.547 4.829 -5.646 1.00 97.06 95 VAL A CA 1
ATOM 685 C C . VAL A 1 95 ? -5.560 5.125 -4.524 1.00 97.06 95 VAL A C 1
ATOM 687 O O . VAL A 1 95 ? -5.924 5.738 -3.522 1.00 97.06 95 VAL A O 1
ATOM 690 N N . ILE A 1 96 ? -4.317 4.683 -4.690 1.00 98.06 96 ILE A N 1
ATOM 691 C CA . ILE A 1 96 ? -3.216 4.964 -3.771 1.00 98.06 96 ILE A CA 1
ATOM 692 C C . ILE A 1 96 ? -2.233 5.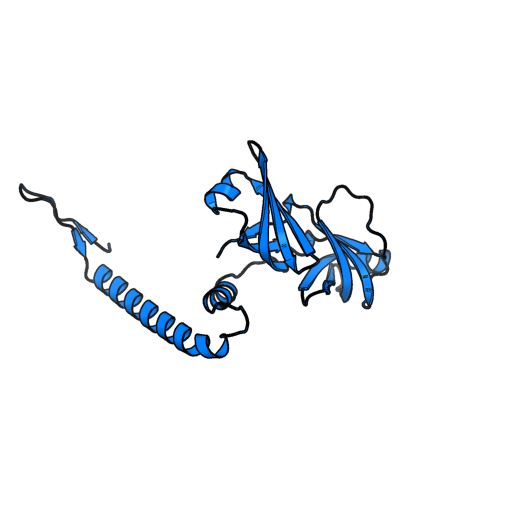899 -4.463 1.00 98.06 96 ILE A C 1
ATOM 694 O O . ILE A 1 96 ? -1.810 5.660 -5.592 1.00 98.06 96 ILE A O 1
ATOM 698 N N . ILE A 1 97 ? -1.874 6.959 -3.756 1.00 98.56 97 ILE A N 1
ATOM 699 C CA . ILE A 1 97 ? -0.911 7.969 -4.155 1.00 98.56 97 ILE A CA 1
ATOM 700 C C . ILE A 1 97 ? 0.452 7.618 -3.561 1.00 98.56 97 ILE A C 1
ATOM 702 O O . ILE A 1 97 ? 0.588 7.466 -2.343 1.00 98.56 97 ILE A O 1
ATOM 706 N N . ALA A 1 98 ? 1.460 7.524 -4.422 1.00 98.50 98 ALA A N 1
ATOM 707 C CA . ALA A 1 98 ? 2.857 7.367 -4.044 1.00 98.50 98 ALA A CA 1
ATOM 708 C C . ALA A 1 98 ? 3.648 8.621 -4.414 1.00 98.50 98 ALA A C 1
ATOM 710 O O . ALA A 1 98 ? 3.473 9.160 -5.504 1.00 98.50 98 ALA A O 1
ATOM 711 N N . LEU A 1 99 ? 4.538 9.058 -3.528 1.00 98.12 99 LEU A N 1
ATOM 712 C CA . LEU A 1 99 ? 5.480 10.136 -3.805 1.00 98.12 99 LEU A CA 1
ATOM 713 C C . LEU A 1 99 ? 6.871 9.527 -3.972 1.00 98.12 99 LEU A C 1
ATOM 715 O O . LEU A 1 99 ? 7.457 9.026 -3.015 1.00 98.12 99 LEU A O 1
ATOM 719 N N . VAL A 1 100 ? 7.387 9.559 -5.198 1.00 97.94 100 VAL A N 1
ATOM 720 C CA . VAL A 1 100 ? 8.695 9.000 -5.566 1.00 97.94 100 VAL A CA 1
ATOM 721 C C . VAL A 1 100 ? 9.615 10.095 -6.097 1.00 97.94 100 VAL A C 1
ATOM 723 O O . VAL A 1 100 ? 9.177 11.203 -6.408 1.00 97.94 100 VAL A O 1
ATOM 726 N N . THR A 1 101 ? 10.913 9.813 -6.213 1.00 98.00 101 THR A N 1
ATOM 727 C CA . THR A 1 101 ? 11.834 10.750 -6.871 1.00 98.00 101 THR A CA 1
ATOM 728 C C . THR A 1 101 ? 11.607 10.743 -8.384 1.00 98.00 101 THR A C 1
ATOM 730 O O . THR A 1 101 ? 11.240 9.715 -8.961 1.00 98.00 101 THR A O 1
ATOM 733 N N . ARG A 1 102 ? 11.872 11.873 -9.056 1.00 96.81 102 ARG A N 1
ATOM 734 C CA . ARG A 1 102 ? 11.850 11.937 -10.531 1.00 96.81 102 ARG A CA 1
ATOM 735 C C . ARG A 1 102 ? 12.807 10.917 -11.159 1.00 96.81 102 ARG A C 1
ATOM 737 O O . ARG A 1 102 ? 12.489 10.342 -12.198 1.00 96.81 102 ARG A O 1
ATOM 744 N N . GLU A 1 103 ? 13.956 10.693 -10.527 1.00 97.31 103 GLU A N 1
ATOM 745 C CA . GLU A 1 103 ? 14.918 9.659 -10.919 1.00 97.31 103 GLU A CA 1
ATOM 746 C C . GLU A 1 103 ? 14.273 8.269 -10.868 1.00 97.31 103 GLU A C 1
ATOM 748 O O . GLU A 1 103 ? 14.202 7.608 -11.896 1.00 97.31 103 GLU A O 1
ATOM 753 N N . SER A 1 104 ? 13.651 7.891 -9.744 1.00 97.06 104 SER A N 1
ATOM 754 C CA . SER A 1 104 ? 12.964 6.596 -9.615 1.00 97.06 104 SER A CA 1
ATOM 755 C C . SER A 1 104 ? 11.840 6.436 -10.637 1.00 97.06 104 SER A C 1
ATOM 757 O O . SER A 1 104 ? 11.682 5.368 -11.216 1.00 97.06 104 SER A O 1
ATOM 759 N N . MET A 1 105 ? 11.060 7.493 -10.889 1.00 97.12 105 MET A N 1
ATOM 760 C CA . MET A 1 105 ? 10.015 7.479 -11.919 1.00 97.12 105 MET A CA 1
ATOM 761 C C . MET A 1 105 ? 10.593 7.170 -13.307 1.00 97.12 105 MET A C 1
ATOM 763 O O . MET A 1 105 ? 9.999 6.402 -14.065 1.00 97.12 105 MET A O 1
ATOM 767 N N . THR A 1 106 ? 11.747 7.759 -13.625 1.00 95.75 106 THR A N 1
ATOM 768 C CA . THR A 1 106 ? 12.428 7.593 -14.914 1.00 95.75 106 THR A CA 1
ATOM 769 C C . THR A 1 106 ? 13.057 6.206 -15.027 1.00 95.75 106 THR A C 1
ATOM 771 O O . THR A 1 106 ? 12.804 5.506 -16.004 1.00 95.75 106 THR A O 1
ATOM 774 N N . ASP A 1 107 ? 13.803 5.780 -14.009 1.00 96.31 107 ASP A N 1
ATOM 775 C CA . ASP A 1 107 ? 14.510 4.496 -13.971 1.00 96.31 107 ASP A CA 1
ATOM 776 C C . ASP A 1 107 ? 13.548 3.306 -14.014 1.00 96.31 107 ASP A C 1
ATOM 778 O O . ASP A 1 107 ? 13.800 2.312 -14.694 1.00 96.31 107 ASP A O 1
ATOM 782 N N . LEU A 1 108 ? 12.408 3.424 -13.327 1.00 94.50 108 LEU A N 1
ATOM 783 C CA . LEU A 1 108 ? 11.347 2.418 -13.337 1.00 94.50 108 LEU A CA 1
ATOM 784 C C . LEU A 1 108 ? 10.429 2.528 -14.571 1.00 94.50 108 LEU A C 1
ATOM 786 O O . LEU A 1 108 ? 9.525 1.710 -14.760 1.00 94.50 108 LEU A O 1
ATOM 790 N N . GLY A 1 109 ? 10.623 3.539 -15.423 1.00 95.44 109 GLY A N 1
ATOM 791 C CA . GLY A 1 109 ? 9.791 3.763 -16.603 1.00 95.44 109 GLY A CA 1
ATOM 792 C C . GLY A 1 109 ? 8.304 3.884 -16.265 1.00 95.44 109 GLY A C 1
ATOM 793 O O . GLY A 1 109 ? 7.466 3.309 -16.964 1.00 95.44 109 GLY A O 1
ATOM 794 N N . LEU A 1 110 ? 7.974 4.570 -15.166 1.00 96.81 110 LEU A N 1
ATOM 795 C CA . LEU A 1 110 ? 6.593 4.741 -14.722 1.00 96.81 110 LEU A CA 1
ATOM 796 C C . LEU A 1 110 ? 5.824 5.589 -15.740 1.00 96.81 110 LEU A C 1
ATOM 798 O O . LEU A 1 110 ? 6.230 6.700 -16.081 1.00 96.81 110 LEU A O 1
ATOM 802 N N . CYS A 1 111 ? 4.688 5.081 -16.206 1.00 96.06 111 CYS A N 1
ATOM 803 C CA . CYS A 1 111 ? 3.796 5.794 -17.110 1.00 96.06 111 CYS A CA 1
ATOM 804 C C . CYS A 1 111 ? 2.335 5.376 -16.879 1.00 96.06 111 CYS A C 1
ATOM 806 O O . CYS A 1 111 ? 2.087 4.257 -16.422 1.00 96.06 111 CYS A O 1
ATOM 808 N N . PRO A 1 112 ? 1.351 6.243 -17.188 1.00 97.81 112 PRO A N 1
ATOM 809 C CA . PRO A 1 112 ? -0.057 5.857 -17.160 1.00 97.81 112 PRO A CA 1
ATOM 810 C C . PRO A 1 112 ? -0.332 4.607 -18.010 1.00 97.81 112 PRO A C 1
ATOM 812 O O . PRO A 1 112 ? 0.183 4.472 -19.118 1.00 97.81 112 PRO A O 1
ATOM 815 N N . GLY A 1 113 ? -1.146 3.695 -17.482 1.00 95.19 113 GLY A N 1
ATOM 816 C CA . GLY A 1 113 ? -1.482 2.400 -18.076 1.00 95.19 113 GLY A CA 1
ATOM 817 C C . GLY A 1 113 ? -0.528 1.259 -17.712 1.00 95.19 113 GLY A C 1
ATOM 818 O O . GLY A 1 113 ? -0.844 0.106 -17.992 1.00 95.19 113 GLY A O 1
ATOM 819 N N . ARG A 1 114 ? 0.621 1.540 -17.083 1.00 93.06 114 ARG A N 1
ATOM 820 C CA . ARG A 1 114 ? 1.555 0.500 -16.631 1.00 93.06 114 ARG A CA 1
ATOM 821 C C . ARG A 1 114 ? 1.081 -0.137 -15.322 1.00 93.06 114 ARG A C 1
ATOM 823 O O . ARG A 1 114 ? 0.643 0.560 -14.408 1.00 93.06 114 ARG A O 1
ATOM 830 N N . GLU A 1 115 ? 1.227 -1.453 -15.229 1.00 93.94 115 GLU A N 1
ATOM 831 C CA . GLU A 1 115 ? 1.008 -2.211 -13.996 1.00 93.94 115 GLU A CA 1
ATOM 832 C C . GLU A 1 115 ? 2.134 -1.956 -12.987 1.00 93.94 115 GLU A C 1
ATOM 834 O O . GLU A 1 115 ? 3.313 -1.909 -13.343 1.00 93.94 115 GLU A O 1
ATOM 839 N N . ALA A 1 116 ? 1.765 -1.808 -11.718 1.00 94.56 116 ALA A N 1
ATOM 840 C CA . ALA A 1 116 ? 2.692 -1.618 -10.615 1.00 94.56 116 ALA A CA 1
ATOM 841 C C . ALA A 1 116 ? 2.196 -2.325 -9.347 1.00 94.56 116 ALA A C 1
ATOM 843 O O . ALA A 1 116 ? 1.000 -2.549 -9.138 1.00 94.56 116 ALA A O 1
ATOM 844 N N . VAL A 1 117 ? 3.132 -2.646 -8.460 1.00 94.25 117 VAL A N 1
ATOM 845 C CA . VAL A 1 117 ? 2.850 -3.133 -7.112 1.00 94.25 117 VAL A CA 1
ATOM 846 C C . VAL A 1 117 ? 3.111 -2.008 -6.121 1.00 94.25 117 VAL A C 1
ATOM 848 O O . VAL A 1 117 ? 4.228 -1.506 -6.000 1.00 94.25 117 VAL A O 1
ATOM 851 N N . VAL A 1 118 ? 2.066 -1.635 -5.390 1.00 96.31 118 VAL A N 1
ATOM 852 C CA . VAL A 1 118 ? 2.112 -0.696 -4.272 1.00 96.31 118 VAL A CA 1
ATOM 853 C C . VAL A 1 118 ? 2.543 -1.452 -3.024 1.00 96.31 118 VAL A C 1
ATOM 855 O O . VAL A 1 118 ? 1.847 -2.361 -2.565 1.00 96.31 118 VAL A O 1
ATOM 858 N N . LEU A 1 119 ? 3.677 -1.062 -2.454 1.00 96.62 119 LEU A N 1
ATOM 859 C CA . LEU A 1 119 ? 4.239 -1.659 -1.252 1.00 96.62 119 LEU A CA 1
ATOM 860 C C . LEU A 1 119 ? 4.153 -0.675 -0.090 1.00 96.62 119 LEU A C 1
ATOM 862 O O . LEU A 1 119 ? 4.697 0.428 -0.156 1.00 96.62 119 LEU A O 1
ATOM 866 N N . VAL A 1 120 ? 3.524 -1.098 1.006 1.00 97.44 120 VAL A N 1
ATOM 867 C CA . VAL A 1 120 ? 3.448 -0.305 2.241 1.00 97.44 120 VAL A CA 1
ATOM 868 C C . VAL A 1 120 ? 3.817 -1.179 3.429 1.00 97.44 120 VAL A C 1
ATOM 870 O O . VAL A 1 120 ? 3.265 -2.263 3.648 1.00 97.44 120 VAL A O 1
ATOM 873 N N . LYS A 1 121 ? 4.759 -0.714 4.248 1.00 96.94 121 LYS A N 1
ATOM 874 C CA . LYS A 1 121 ? 5.094 -1.411 5.491 1.00 96.94 121 LYS A CA 1
ATOM 875 C C . LYS A 1 121 ? 3.960 -1.209 6.504 1.00 96.94 121 LYS A C 1
ATOM 877 O O . LYS A 1 121 ? 3.534 -0.084 6.723 1.00 96.94 121 LYS A O 1
ATOM 882 N N . ALA A 1 122 ? 3.532 -2.274 7.185 1.00 97.25 122 ALA A N 1
ATOM 883 C CA . ALA A 1 122 ? 2.479 -2.205 8.207 1.00 97.25 122 ALA A CA 1
ATOM 884 C C . ALA A 1 122 ? 2.642 -1.093 9.276 1.00 97.25 122 ALA A C 1
ATOM 886 O O . ALA A 1 122 ? 1.644 -0.451 9.586 1.00 97.25 122 ALA A O 1
ATOM 887 N N . PRO A 1 123 ? 3.837 -0.798 9.834 1.00 97.50 123 PRO A N 1
ATOM 888 C CA . PRO A 1 123 ? 3.989 0.279 10.819 1.00 97.50 123 PRO A CA 1
ATOM 889 C C . PRO A 1 123 ? 3.881 1.698 10.234 1.00 97.50 123 PRO A C 1
ATOM 891 O O . PRO A 1 123 ? 3.895 2.657 10.996 1.00 97.50 123 PRO A O 1
A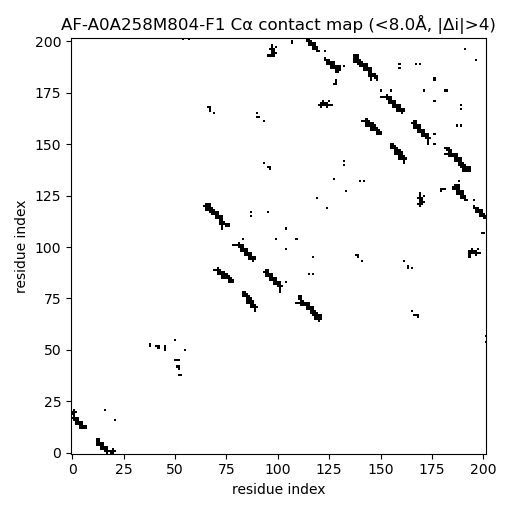TOM 894 N N . PHE A 1 124 ? 3.791 1.856 8.909 1.00 98.06 124 PHE A N 1
ATOM 895 C CA . PHE A 1 124 ? 3.534 3.150 8.263 1.00 98.06 124 PHE A CA 1
ATOM 896 C C . PHE A 1 124 ? 2.046 3.414 8.016 1.00 98.06 124 PHE A C 1
ATOM 898 O O . PHE A 1 124 ? 1.690 4.488 7.536 1.00 98.06 124 PHE A O 1
ATOM 905 N N . VAL A 1 125 ? 1.186 2.448 8.347 1.00 98.31 125 VAL A N 1
ATOM 906 C CA . VAL A 1 125 ? -0.265 2.582 8.250 1.00 98.31 125 VAL A CA 1
ATOM 907 C C . VAL A 1 125 ? -0.809 3.012 9.608 1.00 98.31 125 VAL A C 1
ATOM 909 O O . VAL A 1 125 ? -0.677 2.292 10.598 1.00 98.31 125 VAL A O 1
ATOM 912 N N . VAL A 1 126 ? -1.445 4.180 9.653 1.00 98.00 126 VAL A N 1
ATOM 913 C CA . VAL A 1 126 ? -2.149 4.683 10.839 1.00 98.00 126 VAL A CA 1
ATOM 914 C C . VAL A 1 126 ? -3.637 4.374 10.701 1.00 98.00 126 VAL A C 1
ATOM 916 O O . VAL A 1 126 ? -4.201 4.545 9.626 1.00 98.00 126 VAL A O 1
ATOM 919 N N . ILE A 1 127 ? -4.287 3.937 11.780 1.00 98.25 127 ILE A N 1
ATOM 920 C CA . ILE A 1 127 ? -5.729 3.658 11.793 1.00 98.25 127 ILE A CA 1
ATOM 921 C C . ILE A 1 127 ? -6.469 4.789 12.507 1.00 98.25 127 ILE A C 1
ATOM 923 O O . ILE A 1 127 ? -6.138 5.128 13.643 1.00 98.25 127 ILE A O 1
ATOM 927 N N . ALA A 1 128 ? -7.489 5.339 11.854 1.00 98.00 128 ALA A N 1
ATOM 928 C CA . ALA A 1 128 ? -8.432 6.286 12.436 1.00 98.00 128 ALA A CA 1
ATOM 929 C C . ALA A 1 128 ? -9.828 5.637 12.520 1.00 98.00 128 ALA A C 1
ATOM 931 O O . ALA A 1 128 ? -10.366 5.259 11.479 1.00 98.00 128 ALA A O 1
ATOM 932 N N . PRO A 1 129 ? -10.423 5.468 13.716 1.00 97.50 129 PRO A N 1
ATOM 933 C CA . PRO A 1 129 ? -11.741 4.851 13.858 1.00 97.50 129 PRO A CA 1
ATOM 934 C C . PRO A 1 129 ? -12.871 5.773 13.381 1.00 97.50 129 PRO A C 1
ATOM 936 O O . PRO A 1 129 ? -12.769 6.997 13.483 1.00 97.50 129 PRO A O 1
A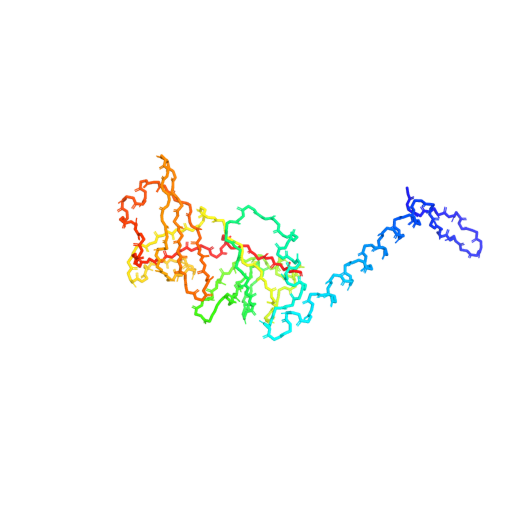TOM 939 N N . GLY A 1 130 ? -13.982 5.172 12.953 1.00 95.44 130 GLY A N 1
ATOM 940 C CA . GLY A 1 130 ? -15.229 5.867 12.635 1.00 95.44 130 GLY A CA 1
ATOM 941 C C . GLY A 1 130 ? -15.573 5.892 11.146 1.00 95.44 130 GLY A C 1
ATOM 942 O O . GLY A 1 130 ? -14.835 5.392 10.301 1.00 95.44 130 GLY A O 1
ATOM 943 N N . ASP A 1 131 ? -16.729 6.483 10.839 1.00 95.12 131 ASP A N 1
ATOM 944 C CA . ASP A 1 131 ? -17.304 6.536 9.486 1.00 95.12 131 ASP A CA 1
ATOM 945 C C . ASP A 1 131 ? -16.931 7.787 8.686 1.00 95.12 131 ASP A C 1
ATOM 947 O O . ASP A 1 131 ? -17.063 7.807 7.461 1.00 95.12 131 ASP A O 1
ATOM 951 N N . THR A 1 132 ? -16.456 8.828 9.368 1.00 95.25 132 THR A N 1
ATOM 952 C CA . THR A 1 132 ? -16.115 10.114 8.756 1.00 95.25 132 THR A CA 1
ATOM 953 C C . THR A 1 132 ? -14.603 10.217 8.566 1.00 95.25 132 THR A C 1
ATOM 955 O O . THR A 1 132 ? -13.868 9.991 9.531 1.00 95.25 132 THR A O 1
ATOM 958 N N . PRO A 1 133 ? -14.113 10.599 7.371 1.00 94.94 133 PRO A N 1
ATOM 959 C CA . PRO A 1 133 ? -12.682 10.739 7.146 1.00 94.94 133 PRO A CA 1
ATOM 960 C C . PRO A 1 133 ? -12.105 11.844 8.046 1.00 94.94 133 PRO A C 1
ATOM 962 O O . PRO A 1 133 ? -12.677 12.939 8.128 1.00 94.94 133 PRO A O 1
ATOM 965 N N . PRO A 1 134 ? -10.968 11.601 8.719 1.00 95.50 134 PRO A N 1
ATOM 966 C CA . PRO A 1 134 ? -10.329 12.618 9.541 1.00 95.50 134 PRO A CA 1
ATOM 967 C C . PRO A 1 134 ? -9.773 13.753 8.670 1.00 95.50 134 PRO A C 1
ATOM 969 O O . PRO A 1 134 ? -9.337 13.544 7.538 1.00 95.50 134 PRO A O 1
ATOM 972 N N . ARG A 1 135 ? -9.735 14.976 9.213 1.00 95.94 135 ARG A N 1
ATOM 973 C CA . ARG A 1 135 ? -9.084 16.118 8.551 1.00 95.94 135 ARG A CA 1
ATOM 974 C C . ARG A 1 135 ? -7.577 16.061 8.793 1.00 95.94 135 ARG A C 1
ATOM 976 O O . ARG A 1 135 ? -7.105 16.514 9.832 1.00 95.94 135 ARG A O 1
ATOM 983 N N . VAL A 1 136 ? -6.838 15.508 7.838 1.00 96.19 136 VAL A N 1
ATOM 984 C CA . VAL A 1 136 ? -5.378 15.335 7.894 1.00 96.19 136 VAL A CA 1
ATOM 985 C C . VAL A 1 136 ? -4.728 15.738 6.570 1.00 96.19 136 VAL A C 1
ATOM 987 O O . VAL A 1 136 ? -5.394 15.802 5.543 1.00 96.19 136 VAL A O 1
ATOM 990 N N . SER A 1 137 ? -3.422 16.010 6.591 1.00 95.12 137 SER A N 1
ATOM 991 C CA . SER A 1 137 ? -2.626 16.297 5.386 1.00 95.12 137 SER A CA 1
ATOM 992 C C . SER A 1 137 ? -2.233 15.044 4.597 1.00 95.12 137 SER A C 1
ATOM 994 O O . SER A 1 137 ? -1.747 15.154 3.473 1.00 95.12 137 SER A O 1
ATOM 996 N N . VAL A 1 138 ? -2.409 13.860 5.187 1.00 95.38 138 VAL A N 1
ATOM 997 C CA . VAL A 1 138 ? -2.046 12.579 4.578 1.00 95.38 138 VAL A CA 1
ATOM 998 C C . VAL A 1 138 ? -2.876 12.350 3.314 1.00 95.38 138 VAL A C 1
ATOM 1000 O O . VAL A 1 138 ? -4.102 12.430 3.351 1.00 95.38 138 VAL A O 1
ATOM 1003 N N . ARG A 1 139 ? -2.200 12.054 2.198 1.00 95.00 139 ARG A N 1
ATOM 1004 C CA . ARG A 1 139 ? -2.832 11.897 0.877 1.00 95.00 139 ARG A CA 1
ATOM 1005 C C . ARG A 1 139 ? -3.698 10.648 0.768 1.00 95.00 139 ARG A C 1
ATOM 1007 O O . ARG A 1 139 ? -4.769 10.704 0.175 1.00 95.00 139 ARG A O 1
ATOM 1014 N N . ASN A 1 140 ? -3.247 9.536 1.345 1.00 97.94 140 ASN A N 1
ATOM 1015 C CA . ASN A 1 140 ? -4.003 8.291 1.319 1.00 97.94 140 ASN A CA 1
ATOM 1016 C C . ASN A 1 140 ? -4.880 8.209 2.564 1.00 97.94 140 ASN A C 1
ATOM 1018 O O . ASN A 1 140 ? -4.366 8.018 3.665 1.00 97.94 140 ASN A O 1
ATOM 1022 N N . CYS A 1 141 ? -6.191 8.345 2.378 1.00 97.44 141 CYS A N 1
ATOM 1023 C CA . CYS A 1 141 ? -7.205 8.142 3.408 1.00 97.44 141 CYS A CA 1
ATOM 1024 C C . CYS A 1 141 ? -8.178 7.068 2.915 1.00 97.44 141 CYS A C 1
ATOM 1026 O O . CYS A 1 141 ? -9.158 7.354 2.229 1.00 97.44 141 CYS A O 1
ATOM 1028 N N . LEU A 1 142 ? -7.843 5.811 3.197 1.00 96.88 142 LEU A N 1
ATOM 1029 C CA . LEU A 1 142 ? -8.498 4.644 2.618 1.00 96.88 142 LEU A CA 1
ATOM 1030 C C . LEU A 1 142 ? -9.585 4.157 3.572 1.00 96.88 142 LEU A C 1
ATOM 1032 O O . LEU A 1 142 ? -9.285 3.687 4.670 1.00 96.88 142 LEU A O 1
ATOM 1036 N N . ARG A 1 143 ? -10.851 4.298 3.172 1.00 97.00 143 ARG A N 1
ATOM 1037 C CA . ARG A 1 143 ? -11.989 3.813 3.960 1.00 97.00 143 ARG A CA 1
ATOM 1038 C C . ARG A 1 143 ? -12.011 2.288 3.968 1.00 97.00 143 ARG A C 1
ATOM 1040 O O . ARG A 1 143 ? -11.751 1.658 2.948 1.00 97.00 143 ARG A O 1
ATOM 1047 N N . GLY A 1 144 ? -12.406 1.710 5.094 1.00 96.81 144 GLY A N 1
ATOM 1048 C CA . GLY A 1 144 ? -12.672 0.287 5.174 1.00 96.81 144 GLY A CA 1
ATOM 1049 C C . GLY A 1 144 ? -13.387 -0.132 6.450 1.00 96.81 144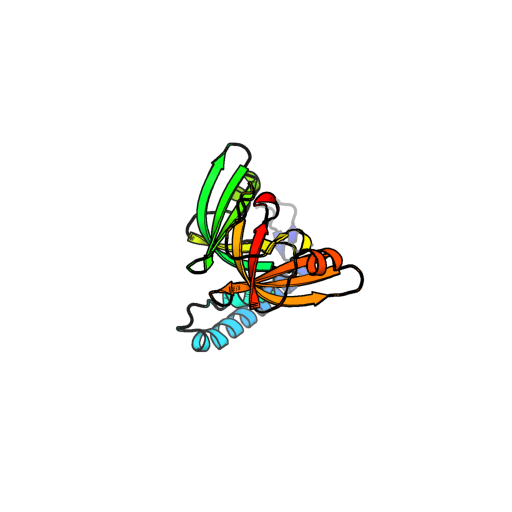 GLY A C 1
ATOM 1050 O O . GLY A 1 144 ? -13.807 0.688 7.271 1.00 96.81 144 GLY A O 1
ATOM 1051 N N . THR A 1 145 ? -13.506 -1.441 6.614 1.00 98.12 145 THR A N 1
ATOM 1052 C CA . THR A 1 145 ? -14.041 -2.083 7.814 1.00 98.12 145 THR A CA 1
ATOM 1053 C C . THR A 1 145 ? -12.958 -2.948 8.428 1.00 98.12 145 THR A C 1
ATOM 1055 O O . THR A 1 145 ? -12.239 -3.655 7.725 1.00 98.12 145 THR A O 1
ATOM 1058 N N . ILE A 1 146 ? -12.799 -2.890 9.746 1.00 98.50 146 ILE A N 1
ATOM 1059 C CA . ILE A 1 146 ? -11.802 -3.703 10.438 1.00 98.50 146 ILE A CA 1
ATOM 1060 C C . ILE A 1 146 ? -12.209 -5.170 10.290 1.00 98.50 146 ILE A C 1
ATOM 1062 O O . ILE A 1 146 ? -13.228 -5.597 10.824 1.00 98.50 146 ILE A O 1
ATOM 1066 N N . ALA A 1 147 ? -11.419 -5.948 9.558 1.00 97.06 147 ALA A N 1
ATOM 1067 C CA . ALA A 1 147 ? -11.669 -7.365 9.338 1.00 97.06 147 ALA A CA 1
ATOM 1068 C C . ALA A 1 147 ? -11.228 -8.193 10.549 1.00 97.06 147 ALA A C 1
ATOM 1070 O O . ALA A 1 147 ? -11.940 -9.092 10.990 1.00 97.06 147 ALA A O 1
ATOM 1071 N N . ARG A 1 148 ? -10.049 -7.878 11.100 1.00 97.56 148 ARG A N 1
ATOM 1072 C CA . ARG A 1 148 ? -9.532 -8.508 12.320 1.00 97.56 148 ARG A CA 1
ATOM 1073 C C . ARG A 1 148 ? -8.551 -7.609 13.062 1.00 97.56 148 ARG A C 1
ATOM 1075 O O . ARG A 1 148 ? -7.922 -6.734 12.466 1.00 97.56 148 ARG A O 1
ATOM 1082 N N . VAL A 1 149 ? -8.414 -7.882 14.355 1.00 97.94 149 VAL A N 1
ATOM 1083 C CA . VAL A 1 149 ? -7.420 -7.282 15.245 1.00 97.94 149 VAL A CA 1
ATOM 1084 C C . VAL A 1 149 ? -6.736 -8.407 16.013 1.00 97.94 149 VAL A C 1
ATOM 1086 O O . VAL A 1 149 ? -7.405 -9.206 16.663 1.00 97.94 149 VAL A O 1
ATOM 1089 N N . GLU A 1 150 ? -5.413 -8.470 15.933 1.00 96.94 150 GLU A N 1
ATOM 1090 C CA . GLU A 1 150 ? -4.579 -9.433 16.647 1.00 96.94 150 GLU A CA 1
ATOM 1091 C C . GLU A 1 150 ? -3.660 -8.673 17.600 1.00 96.94 150 GLU A C 1
ATOM 1093 O O . GLU A 1 150 ? -2.726 -7.995 17.175 1.00 96.94 150 GLU A O 1
ATOM 1098 N N . THR A 1 151 ? -3.928 -8.772 18.899 1.00 95.44 151 THR A N 1
ATOM 1099 C CA . THR A 1 151 ? -3.212 -8.004 19.923 1.00 95.44 151 THR A CA 1
ATOM 1100 C C . THR A 1 151 ? -2.212 -8.887 20.663 1.00 95.44 151 THR A C 1
ATOM 1102 O O . THR A 1 151 ? -2.573 -9.920 21.222 1.00 95.44 151 THR A O 1
ATOM 1105 N N . GLY A 1 152 ? -0.948 -8.466 20.688 1.00 94.19 152 GLY A N 1
ATOM 1106 C CA . GLY A 1 152 ? 0.095 -8.996 21.564 1.00 94.19 152 GLY A CA 1
ATOM 1107 C C . GLY A 1 152 ? 0.352 -8.083 22.768 1.00 94.19 152 GLY A C 1
ATOM 1108 O O . GLY A 1 152 ? -0.371 -7.123 23.010 1.00 94.19 152 GLY A O 1
ATOM 1109 N N . ALA A 1 153 ? 1.425 -8.346 23.522 1.00 94.25 153 ALA A N 1
ATOM 1110 C CA . ALA A 1 153 ? 1.721 -7.595 24.751 1.00 94.25 153 ALA A CA 1
ATOM 1111 C C . ALA A 1 153 ? 2.087 -6.114 24.517 1.00 94.25 153 ALA A C 1
ATOM 1113 O O . ALA A 1 153 ? 1.847 -5.272 25.375 1.00 94.25 153 ALA A O 1
ATOM 1114 N N . ILE A 1 154 ? 2.707 -5.798 23.375 1.00 94.38 154 ILE A N 1
ATOM 1115 C CA . ILE A 1 154 ? 3.201 -4.445 23.053 1.00 94.38 154 ILE A CA 1
ATOM 1116 C C . ILE A 1 154 ? 2.615 -3.950 21.729 1.00 94.38 154 ILE A C 1
ATOM 1118 O O . ILE A 1 154 ? 2.238 -2.784 21.601 1.00 94.38 154 ILE A O 1
ATOM 1122 N N . GLN A 1 155 ? 2.534 -4.835 20.738 1.00 96.38 155 GLN A N 1
ATOM 1123 C CA . GLN A 1 155 ? 2.056 -4.526 19.395 1.00 96.38 155 GLN A CA 1
ATOM 1124 C C . GLN A 1 155 ? 0.732 -5.215 19.104 1.00 96.38 155 GLN A C 1
ATOM 1126 O O . GLN A 1 155 ? 0.415 -6.238 19.705 1.00 96.38 155 GLN A O 1
ATOM 1131 N N . ALA A 1 156 ? 0.003 -4.664 18.145 1.00 97.12 156 ALA A N 1
ATOM 1132 C CA . ALA A 1 156 ? -1.164 -5.276 17.549 1.00 97.12 156 ALA A CA 1
ATOM 1133 C C . ALA A 1 156 ? -1.108 -5.151 16.024 1.00 97.12 156 ALA A C 1
ATOM 1135 O O . ALA A 1 156 ? -0.645 -4.136 15.493 1.00 97.12 156 ALA A O 1
ATOM 1136 N N . GLU A 1 157 ? -1.601 -6.172 15.332 1.00 98.06 157 GLU A N 1
ATOM 1137 C CA . GLU A 1 157 ? -1.898 -6.121 13.905 1.00 98.06 157 GLU A CA 1
ATOM 1138 C C . GLU A 1 157 ? -3.390 -5.827 13.719 1.00 98.06 157 GLU A C 1
ATOM 1140 O O . GLU A 1 157 ? -4.248 -6.498 14.290 1.00 98.06 157 GLU A O 1
ATOM 1145 N N . VAL A 1 158 ? -3.709 -4.817 12.917 1.00 98.25 158 VAL A N 1
ATOM 1146 C CA . VAL A 1 158 ? -5.079 -4.484 12.516 1.00 98.25 158 VAL A CA 1
ATOM 1147 C C . VAL A 1 158 ? -5.167 -4.672 11.014 1.00 98.25 158 VAL A C 1
ATOM 1149 O O . VAL A 1 158 ? -4.394 -4.067 10.275 1.00 98.25 158 VAL A O 1
ATOM 1152 N N . VAL A 1 159 ? -6.111 -5.483 10.549 1.00 98.12 159 VAL A N 1
ATOM 1153 C CA . VAL A 1 159 ? -6.357 -5.663 9.117 1.00 98.12 159 VAL A CA 1
ATOM 1154 C C . VAL A 1 159 ? -7.662 -4.994 8.742 1.00 98.12 159 VAL A C 1
ATOM 1156 O O . VAL A 1 159 ? -8.717 -5.331 9.276 1.00 98.12 159 VAL A O 1
ATOM 1159 N N . LEU A 1 160 ? -7.572 -4.054 7.810 1.00 97.94 160 LEU A N 1
ATOM 1160 C CA . LEU A 1 160 ? -8.691 -3.316 7.252 1.00 97.94 160 LEU A CA 1
ATOM 1161 C C . LEU A 1 160 ? -9.087 -3.928 5.906 1.00 97.94 160 LEU A C 1
ATOM 1163 O O . LEU A 1 160 ? -8.240 -4.074 5.027 1.00 97.94 160 LEU A O 1
ATOM 1167 N N . ASP A 1 161 ? -10.358 -4.275 5.741 1.00 96.06 161 ASP A N 1
ATOM 1168 C CA . ASP A 1 161 ? -10.951 -4.603 4.446 1.00 96.06 161 ASP A CA 1
ATOM 1169 C C . ASP A 1 161 ? -11.368 -3.306 3.745 1.00 96.06 161 ASP A C 1
ATOM 1171 O O . ASP A 1 161 ? -12.172 -2.539 4.275 1.00 96.06 161 ASP A O 1
ATOM 1175 N N . MET A 1 162 ? -10.787 -3.054 2.573 1.00 94.38 162 MET A N 1
ATOM 1176 C CA . MET A 1 162 ? -11.048 -1.869 1.749 1.00 94.38 162 MET A CA 1
ATOM 1177 C C . MET A 1 162 ? -12.074 -2.151 0.638 1.00 94.38 162 MET A C 1
ATOM 1179 O O . MET A 1 162 ? -12.330 -1.288 -0.197 1.00 94.38 162 MET A O 1
ATOM 1183 N N . GLY A 1 163 ? -12.650 -3.356 0.598 1.00 88.62 163 GLY A N 1
ATOM 1184 C CA . GLY A 1 163 ? -13.520 -3.812 -0.481 1.00 88.62 163 GLY A CA 1
ATOM 1185 C C . GLY A 1 163 ? -12.749 -4.373 -1.682 1.00 88.62 163 GLY A C 1
ATOM 1186 O O . GLY A 1 163 ? -11.519 -4.337 -1.757 1.00 88.62 163 GLY A O 1
ATOM 1187 N N . GLY A 1 164 ? -13.473 -4.971 -2.636 1.00 82.81 164 GLY A N 1
ATOM 1188 C CA . GLY A 1 164 ? -12.874 -5.539 -3.857 1.00 82.81 164 GLY A CA 1
ATOM 1189 C C . GLY A 1 164 ? -11.854 -6.664 -3.601 1.00 82.81 164 GLY A C 1
ATOM 1190 O O . GLY A 1 164 ? -10.924 -6.862 -4.392 1.00 82.81 164 GLY A O 1
ATOM 1191 N N . GLY A 1 165 ? -11.982 -7.361 -2.464 1.00 85.00 165 GLY A N 1
ATOM 1192 C CA . GLY A 1 165 ? -11.049 -8.399 -2.018 1.00 85.00 165 GLY A CA 1
ATOM 1193 C C . GLY A 1 165 ? -9.659 -7.871 -1.648 1.00 85.00 165 GLY A C 1
ATOM 1194 O O . GLY A 1 165 ? -8.694 -8.635 -1.678 1.00 85.00 165 GLY A O 1
ATOM 1195 N N . LYS A 1 166 ? -9.522 -6.569 -1.364 1.00 87.12 166 LYS A N 1
ATOM 1196 C CA . LYS A 1 166 ? -8.256 -5.936 -0.980 1.00 87.12 166 LYS A CA 1
ATOM 1197 C C . LYS A 1 166 ? -8.265 -5.604 0.505 1.00 87.12 166 LYS A C 1
ATOM 1199 O O . LYS A 1 166 ? -9.190 -4.984 1.016 1.00 87.12 166 LYS A O 1
ATOM 1204 N N . THR A 1 167 ? -7.181 -5.964 1.179 1.00 94.06 167 THR A N 1
ATOM 1205 C CA . THR A 1 167 ? -6.982 -5.675 2.600 1.00 94.06 167 THR A CA 1
ATOM 1206 C C . THR A 1 167 ? -5.698 -4.895 2.822 1.00 94.06 167 THR A C 1
ATOM 1208 O O . THR A 1 167 ? -4.730 -5.082 2.083 1.00 94.06 167 THR A O 1
ATOM 1211 N N . LEU A 1 168 ? -5.658 -4.093 3.880 1.00 96.44 168 LEU A N 1
ATOM 1212 C CA . LEU A 1 168 ? -4.468 -3.383 4.327 1.00 96.44 168 LEU A CA 1
ATOM 1213 C C . LEU A 1 168 ? -4.187 -3.703 5.798 1.00 96.44 168 LEU A C 1
ATOM 1215 O O . LEU A 1 168 ? -5.037 -3.508 6.662 1.00 96.44 168 LEU A O 1
ATOM 1219 N N . ALA A 1 169 ? -2.988 -4.195 6.081 1.00 97.56 169 ALA A N 1
ATOM 1220 C CA . ALA A 1 169 ? -2.501 -4.486 7.418 1.00 97.56 169 ALA A CA 1
ATOM 1221 C C . ALA A 1 169 ? -1.729 -3.292 7.998 1.00 97.56 169 ALA A C 1
ATOM 1223 O O . ALA A 1 169 ? -0.807 -2.755 7.370 1.00 97.56 169 ALA A O 1
ATOM 1224 N N . ALA A 1 170 ? -2.070 -2.935 9.231 1.00 98.31 170 ALA A N 1
ATOM 1225 C CA . ALA A 1 170 ? -1.396 -1.952 10.060 1.00 98.31 170 ALA A CA 1
ATOM 1226 C C . ALA A 1 170 ? -0.770 -2.631 11.280 1.00 98.31 170 ALA A C 1
ATOM 1228 O O . ALA A 1 170 ? -1.370 -3.516 11.883 1.00 98.31 170 ALA A O 1
ATOM 1229 N N . SER A 1 171 ? 0.426 -2.192 11.665 1.00 97.56 171 SER A N 1
ATOM 1230 C CA . SER A 1 171 ? 1.094 -2.628 12.893 1.00 97.56 171 SER A CA 1
ATOM 1231 C C . SER A 1 171 ? 1.158 -1.441 13.842 1.00 97.56 171 SER A C 1
ATOM 1233 O O . SER A 1 171 ? 1.966 -0.537 13.641 1.00 97.56 171 SER A O 1
ATOM 1235 N N . ILE A 1 172 ? 0.328 -1.453 14.880 1.00 97.81 172 ILE A N 1
ATOM 1236 C CA . ILE A 1 172 ? 0.213 -0.371 15.867 1.00 97.81 172 ILE A CA 1
ATOM 1237 C C . ILE A 1 172 ? 0.514 -0.894 17.275 1.00 97.81 172 ILE A C 1
ATOM 1239 O O . ILE A 1 172 ? 0.868 -2.059 17.456 1.00 97.81 172 ILE A O 1
ATOM 1243 N N . THR A 1 173 ? 0.424 -0.040 18.295 1.00 98.00 173 THR A N 1
ATOM 1244 C CA . THR A 1 173 ? 0.586 -0.503 19.681 1.00 98.00 173 THR A CA 1
ATOM 1245 C C . THR A 1 173 ? -0.695 -1.164 20.186 1.00 98.00 173 THR A C 1
ATOM 1247 O O . THR A 1 173 ? -1.792 -0.738 19.823 1.00 98.00 173 THR A O 1
ATOM 1250 N N . ALA A 1 174 ? -0.568 -2.157 21.069 1.00 97.50 174 ALA A N 1
ATOM 1251 C CA . ALA A 1 174 ? -1.713 -2.765 21.752 1.00 97.50 174 ALA A CA 1
ATOM 1252 C C . ALA A 1 174 ? -2.556 -1.702 22.484 1.00 97.50 174 ALA A C 1
ATOM 1254 O O . ALA A 1 174 ? -3.776 -1.653 22.348 1.00 97.50 174 ALA A O 1
ATOM 1255 N N . ARG A 1 175 ? -1.885 -0.742 23.133 1.00 97.69 175 ARG A N 1
ATOM 1256 C CA . ARG A 1 175 ? -2.530 0.416 23.765 1.00 97.69 175 ARG A CA 1
ATOM 1257 C C . ARG A 1 175 ? -3.346 1.257 22.777 1.00 97.69 175 ARG A C 1
ATOM 1259 O O . ARG A 1 175 ? -4.383 1.792 23.157 1.00 97.69 175 ARG A O 1
ATOM 1266 N N . SER A 1 176 ? -2.894 1.412 21.531 1.00 97.75 176 SER A N 1
ATOM 1267 C CA . SER A 1 176 ? -3.633 2.159 20.504 1.00 97.75 176 SER A CA 1
ATOM 1268 C C . SER A 1 176 ? -4.940 1.463 20.133 1.00 97.75 176 SER A C 1
ATOM 1270 O O . SER A 1 176 ? -5.939 2.154 19.978 1.00 97.75 176 SER A O 1
ATOM 1272 N N . VAL A 1 177 ? -4.954 0.128 20.038 1.00 97.69 177 VAL A N 1
ATOM 1273 C CA . VAL A 1 177 ? -6.187 -0.651 19.814 1.00 97.69 177 VAL A CA 1
ATOM 1274 C C . VAL A 1 177 ? -7.202 -0.374 20.918 1.00 97.69 177 VAL A C 1
ATOM 1276 O O . VAL A 1 177 ? -8.336 -0.006 20.620 1.00 97.69 177 VAL A O 1
ATOM 1279 N N . GLU A 1 178 ? -6.774 -0.479 22.177 1.00 96.50 178 GLU A N 1
ATOM 1280 C CA . GLU A 1 178 ? -7.624 -0.235 23.348 1.00 96.50 178 GLU A CA 1
ATOM 1281 C C . GLU A 1 178 ? -8.127 1.213 23.390 1.00 96.50 178 GLU A C 1
ATOM 1283 O O . GLU A 1 178 ? -9.322 1.462 23.523 1.00 96.50 178 GLU A O 1
ATOM 1288 N N . THR A 1 179 ? -7.220 2.180 23.219 1.00 97.50 179 THR A N 1
ATOM 1289 C CA . THR A 1 179 ? -7.535 3.618 23.304 1.00 97.50 179 THR A CA 1
ATOM 1290 C C . THR A 1 179 ? -8.509 4.057 22.211 1.00 97.50 179 THR A C 1
ATOM 1292 O O . THR A 1 179 ? -9.348 4.922 22.446 1.00 97.50 179 THR A O 1
ATOM 1295 N N . LEU A 1 180 ? -8.392 3.481 21.013 1.00 96.81 180 LEU A N 1
ATOM 1296 C CA . LEU A 1 180 ? -9.223 3.819 19.857 1.00 96.81 180 LEU A CA 1
ATOM 1297 C C . LEU A 1 180 ? -10.471 2.927 19.733 1.00 96.81 180 LEU A C 1
ATOM 1299 O O . LEU A 1 180 ? -11.272 3.144 18.826 1.00 96.81 180 LEU A O 1
ATOM 1303 N N . GLY A 1 181 ? -10.642 1.931 20.612 1.00 96.56 181 GLY A N 1
ATOM 1304 C CA . GLY A 1 181 ? -11.775 1.002 20.586 1.00 96.56 181 GLY A CA 1
ATOM 1305 C C . GLY A 1 181 ? -11.874 0.192 19.289 1.00 96.56 181 GLY A C 1
ATOM 1306 O O . GLY A 1 181 ? -12.985 -0.039 18.796 1.00 96.56 181 GLY A O 1
ATOM 1307 N N . LEU A 1 182 ? -10.727 -0.180 18.707 1.00 97.75 182 LEU A N 1
ATOM 1308 C CA . LEU A 1 182 ? -10.658 -0.897 17.430 1.00 97.75 182 LEU A CA 1
ATOM 1309 C C . LEU A 1 182 ? -11.106 -2.347 17.608 1.00 97.75 182 LEU A C 1
ATOM 1311 O O . LEU A 1 182 ? -10.506 -3.105 18.365 1.00 97.75 182 LEU A O 1
ATOM 1315 N N . GLU A 1 183 ? -12.131 -2.744 16.863 1.00 97.12 183 GLU A N 1
ATOM 1316 C CA . GLU A 1 183 ? -12.726 -4.079 16.921 1.00 97.12 183 GLU A CA 1
ATOM 1317 C C . GLU A 1 183 ? -13.175 -4.506 15.524 1.00 97.12 183 GLU A C 1
ATOM 1319 O O . GLU A 1 183 ? -13.503 -3.663 14.685 1.00 97.12 183 GLU A O 1
ATOM 1324 N N . ALA A 1 184 ? -13.216 -5.817 15.282 1.00 97.94 184 ALA A N 1
ATOM 1325 C CA . ALA A 1 184 ? -13.715 -6.360 14.025 1.00 97.94 184 ALA A CA 1
ATOM 1326 C C . ALA A 1 184 ? -15.161 -5.903 13.748 1.00 97.94 184 ALA A C 1
ATOM 1328 O O . ALA A 1 184 ? -15.988 -5.811 14.653 1.00 97.94 184 ALA A O 1
ATOM 1329 N N . GLY A 1 185 ? -15.457 -5.604 12.486 1.00 97.75 185 GLY A N 1
ATOM 1330 C CA . GLY A 1 185 ? -16.747 -5.093 12.026 1.00 97.75 185 GLY A CA 1
ATOM 1331 C C . GLY A 1 185 ? -16.925 -3.578 12.162 1.00 97.75 185 GLY A C 1
ATOM 1332 O O . GLY A 1 185 ? -17.842 -3.033 11.549 1.00 97.75 185 GLY A O 1
ATOM 1333 N N . LYS A 1 186 ? -16.060 -2.869 12.900 1.00 98.00 186 LYS A N 1
ATOM 1334 C CA . LYS A 1 186 ? -16.155 -1.406 13.011 1.00 98.00 186 LYS A CA 1
ATOM 1335 C C . LYS A 1 186 ? -15.576 -0.701 11.775 1.00 98.00 186 LYS A C 1
ATOM 1337 O O . LYS A 1 186 ? -14.582 -1.169 11.210 1.00 98.00 186 LYS A O 1
ATOM 1342 N N . PRO A 1 187 ? -16.164 0.431 11.356 1.00 98.12 187 PRO A N 1
ATOM 1343 C CA . PRO A 1 187 ? -15.625 1.260 10.286 1.00 98.12 187 PRO A CA 1
ATOM 1344 C C . PRO A 1 187 ? -14.367 2.001 10.749 1.00 98.12 187 PRO A C 1
ATOM 1346 O O . PRO A 1 187 ? -14.263 2.433 11.903 1.00 98.12 187 PRO A O 1
ATOM 1349 N N . ALA A 1 188 ? -13.405 2.139 9.841 1.00 98.38 188 ALA A N 1
ATOM 1350 C CA . ALA A 1 188 ? -12.183 2.892 10.072 1.00 98.38 188 ALA A CA 1
ATOM 1351 C C . ALA A 1 188 ? -11.560 3.371 8.753 1.00 98.38 188 ALA A C 1
ATOM 1353 O O . ALA A 1 188 ? -11.917 2.928 7.661 1.00 98.38 188 ALA A O 1
ATOM 1354 N N . PHE A 1 189 ? -10.577 4.257 8.872 1.00 98.44 189 PHE A N 1
ATOM 1355 C CA . PHE A 1 189 ? -9.733 4.712 7.778 1.00 98.44 189 PHE A CA 1
ATOM 1356 C C . PHE A 1 189 ? -8.288 4.291 8.024 1.00 98.44 189 PHE A C 1
ATOM 1358 O O . PHE A 1 189 ? -7.760 4.470 9.124 1.00 98.44 189 PHE A O 1
ATOM 1365 N N . ALA A 1 190 ? -7.638 3.779 6.984 1.00 98.12 190 ALA A N 1
ATOM 1366 C CA . ALA A 1 190 ? -6.196 3.627 6.942 1.00 98.12 190 ALA A CA 1
ATOM 1367 C C . ALA A 1 190 ? -5.560 4.867 6.312 1.00 98.12 190 ALA A C 1
ATOM 1369 O O . ALA A 1 190 ? -5.865 5.241 5.179 1.00 98.12 190 ALA A O 1
ATOM 1370 N N . LEU A 1 191 ? -4.657 5.492 7.056 1.00 98.44 191 LEU A N 1
ATOM 1371 C CA . LEU A 1 191 ? -3.912 6.668 6.641 1.00 98.44 191 LEU A CA 1
ATOM 1372 C C . LEU A 1 191 ? -2.477 6.258 6.316 1.00 98.44 191 LEU A C 1
ATOM 1374 O O . LEU A 1 191 ? -1.795 5.670 7.160 1.00 98.44 191 LEU A O 1
ATOM 1378 N N . VAL A 1 192 ? -2.019 6.576 5.107 1.00 98.31 192 VAL A N 1
ATOM 1379 C CA . VAL A 1 192 ? -0.653 6.277 4.654 1.00 98.31 192 VAL A CA 1
ATOM 1380 C C . VAL A 1 192 ? -0.053 7.512 3.999 1.00 98.31 192 VAL A C 1
ATOM 1382 O O . VAL A 1 192 ? -0.589 8.037 3.022 1.00 98.31 192 VAL A O 1
ATOM 1385 N N . ASP A 1 193 ? 1.074 7.988 4.521 1.00 97.88 193 ASP A N 1
ATOM 1386 C CA . ASP A 1 193 ? 1.823 9.050 3.850 1.00 97.88 193 ASP A CA 1
ATOM 1387 C C . ASP A 1 193 ? 2.271 8.568 2.462 1.00 97.88 193 ASP A C 1
ATOM 1389 O O . ASP A 1 193 ? 2.784 7.456 2.333 1.00 97.88 193 ASP A O 1
ATOM 1393 N N . ALA A 1 194 ? 2.079 9.385 1.425 1.00 97.88 194 ALA A N 1
ATOM 1394 C CA . ALA A 1 194 ? 2.486 9.040 0.065 1.00 97.88 194 ALA A CA 1
ATOM 1395 C C . ALA A 1 194 ? 3.997 8.756 -0.031 1.00 97.88 194 ALA A C 1
ATOM 1397 O O . ALA A 1 194 ? 4.405 7.920 -0.832 1.00 97.88 194 ALA A O 1
ATOM 1398 N N . ALA A 1 195 ? 4.817 9.377 0.825 1.00 96.94 195 ALA A N 1
ATOM 1399 C CA . ALA A 1 195 ? 6.255 9.119 0.908 1.00 96.94 195 ALA A CA 1
ATOM 1400 C C . ALA A 1 195 ? 6.606 7.752 1.536 1.00 96.94 195 ALA A C 1
ATOM 1402 O O . ALA A 1 195 ? 7.737 7.285 1.419 1.00 96.94 195 ALA A O 1
ATOM 1403 N N . HIS A 1 196 ? 5.656 7.091 2.205 1.00 97.69 196 HIS A N 1
ATOM 1404 C CA . HIS A 1 196 ? 5.818 5.736 2.746 1.00 97.69 196 HIS A CA 1
ATOM 1405 C C . HIS A 1 196 ? 5.347 4.637 1.784 1.00 97.69 196 HIS A C 1
ATOM 1407 O O . HIS A 1 196 ? 5.379 3.452 2.135 1.00 97.69 196 HIS A O 1
ATOM 1413 N N . VAL A 1 197 ? 4.906 5.021 0.586 1.00 98.25 197 VAL A N 1
ATOM 1414 C CA . VAL A 1 197 ? 4.482 4.105 -0.465 1.00 98.25 197 VAL A CA 1
ATOM 1415 C C . VAL A 1 197 ? 5.641 3.877 -1.427 1.00 98.25 197 VAL A C 1
ATOM 1417 O O . VAL A 1 197 ? 6.137 4.808 -2.053 1.00 98.25 197 VAL A O 1
ATOM 1420 N N . ILE A 1 198 ? 6.055 2.621 -1.571 1.00 97.38 198 ILE A N 1
ATOM 1421 C CA . ILE A 1 198 ? 7.061 2.217 -2.555 1.00 97.38 198 ILE A CA 1
ATOM 1422 C C . ILE A 1 198 ? 6.342 1.616 -3.759 1.00 97.38 198 ILE A C 1
ATOM 1424 O O . ILE A 1 198 ? 5.409 0.829 -3.602 1.00 97.38 198 ILE A O 1
ATOM 1428 N N . LEU A 1 199 ? 6.801 1.964 -4.959 1.00 96.75 199 LEU A N 1
ATOM 1429 C CA . LEU A 1 199 ? 6.343 1.349 -6.197 1.00 96.75 199 LEU A CA 1
ATOM 1430 C C . LEU A 1 199 ? 7.370 0.340 -6.689 1.00 96.75 199 LEU A C 1
ATOM 1432 O O . LEU A 1 199 ? 8.570 0.611 -6.702 1.00 96.75 199 LEU A O 1
ATOM 1436 N N . ALA A 1 200 ? 6.877 -0.811 -7.122 1.00 92.88 200 ALA A N 1
ATOM 1437 C CA . ALA A 1 200 ? 7.646 -1.782 -7.873 1.00 92.88 200 ALA A CA 1
ATOM 1438 C C . ALA A 1 200 ? 6.958 -2.074 -9.204 1.00 92.88 200 ALA A C 1
ATOM 1440 O O . ALA A 1 200 ? 5.733 -2.038 -9.304 1.00 92.88 200 ALA A O 1
ATOM 1441 N N . ILE A 1 201 ? 7.769 -2.352 -10.213 1.00 89.31 201 ILE A N 1
ATOM 1442 C CA . ILE A 1 201 ? 7.345 -2.792 -11.540 1.00 89.31 201 ILE A CA 1
ATOM 1443 C C . ILE A 1 201 ? 7.754 -4.255 -11.710 1.00 89.31 201 ILE A C 1
ATOM 1445 O O . ILE A 1 201 ? 8.737 -4.685 -11.099 1.00 89.31 201 ILE A O 1
ATOM 1449 N N . ASP A 1 202 ? 6.997 -4.984 -12.524 1.00 69.38 202 ASP A N 1
ATOM 1450 C CA . ASP A 1 202 ? 7.355 -6.333 -12.973 1.00 69.38 202 ASP A CA 1
ATOM 1451 C C . ASP A 1 202 ? 8.355 -6.284 -14.147 1.00 69.38 202 ASP A C 1
ATOM 1453 O O . ASP A 1 202 ? 8.285 -5.325 -14.957 1.00 69.38 202 ASP A O 1
#

Mean predicted aligned error: 11.4 Å

Solvent-accessible surface area (backbone atoms only — not comparable to full-atom values): 11223 Å² total; per-residue (Å²): 117,48,60,44,76,46,88,54,60,102,83,63,51,56,71,43,71,28,76,63,28,52,51,51,51,54,52,50,56,50,50,53,54,51,51,55,50,51,47,65,68,48,45,73,80,35,62,90,71,83,56,55,68,65,63,55,50,48,64,73,71,63,84,71,91,41,72,22,75,44,57,27,33,26,68,44,76,50,73,57,99,62,36,27,44,35,36,27,39,57,46,97,91,39,69,46,49,26,42,45,41,36,64,56,39,56,77,67,63,69,49,67,75,39,65,34,35,42,32,31,44,21,72,58,33,44,81,44,72,43,89,68,86,78,96,66,91,55,75,24,70,45,61,30,32,25,66,41,68,51,73,52,96,60,43,20,43,39,32,30,35,57,54,92,93,41,67,46,49,22,40,48,41,28,66,54,38,65,76,60,66,66,48,60,76,40,45,23,29,43,36,32,48,23,73,58,34,44,81,44,69,129

pLDDT: mean 88.61, std 12.85, range [51.53, 98.56]

Secondary structure (DSSP, 8-state):
--EEEPPP-TT---EEE-HHHHHHHHHHHHHHHHHHHHHHHHHHHHTTTT--HHHHHHHHH---S-SEEEEEEEEEEEE-SSEEEEEEE-SSS-EEEEEEEHHHHHHTT--TT-EEEEEE-GGGEEEEESSSPP--S-SEEEEEEEEEEEE-SSEEEEEEE-STT-EEEEEEEHHHHHHHT--TT-EEEEEE-GGGEEEE--

Sequence (202 aa):
PLLETRAGGKAGGGARLTPTGQRVIAAFARLESEMARLVRAVEPDLAGTGISPLNLMSGFLMKTSARNALRGTITHIESDALTAEVSVKVSDDTVIIALVTRESMTDLGLCPGREAVVLVKAPFVVIAPGDTPPRVSVRNCLRGTIARVETGAIQAEVVLDMGGGKTLAASITARSVETLGLEAGKPAFALVDAAHVILAID

Foldseek 3Di:
DQWDWDDDDPVDIDIDGDPVVVVVVVVVVVVVVVVVVVQVVCVVVCPPVPDRPVNVVVVVVDDDQFPAKAKFFWADWDDDPFWIWTWTDRDPPDIAIAIDTPVCCVVQVDDGGAMKIKGAHQQQKDKFFDDDFDPDPFPAWQKFFFQAWAADPFKIWTWTDRDPPHIDIHIGTNVCCVVRVDGGGTIIIIGGHNHRIDIDHD

Nearest PDB structures (foldseek):
  1h9m-assembly1_A  TM=9.529E-01  e=1.351E-13  Azotobacter vinelandii
  1h9r-assembly1_A  TM=9.156E-01  e=2.032E-12  Escherichia coli
  1o7l-assembly2_C  TM=7.804E-01  e=1.097E-13  Escherichia coli
  1o7l-assembly1_A  TM=7.428E-01  e=2.525E-13  Escherichia coli
  1b9m-assembly1_A  TM=6.692E-01  e=5.240E-13  Escherichia coli